Protein AF-0000000085288057 (afdb_homodimer)

Nearest PDB structures (foldseek):
  3na7-assembly1_A  TM=3.204E-01  e=5.380E+00  Helicobacter pylori NCTC 11638
  3na7-assembly1_A  TM=2.565E-01  e=5.721E+00  Helicobacter pylori NCTC 11638

Sequence (350 aa):
MPCVMCRELHGIETCVTGCYYAALVAQGVVNPLQLAQLCSMYIPSAIHRRMTDAPPEERVGVIESFLYHYWARSKDMLRGSMGILEDLSAELAEKNAEVQKLEAELADLKWEHKEKFAAEMVSDDDERLKLELEAELAELQLALKINEKKAEVLKVEDEIDEHKLRCSGRRYQQRMPCVMCRELHGIETCVTGCYYAALVAQGVVNPLQLAQLCSMYIPSAIHRRMTDAPPEERVGVIESFLYHYWARSKDMLRGSMGILEDLSAELAEKNAEVQKLEAELADLKWEHKEKFAAEMVSDDDERLKLELEAELAELQLALKINEKKAEVLKVEDEIDEHKLRCSGRRYQQR

pLDDT: mean 75.43, std 24.42, range [23.48, 97.75]

Organism: NCBI:txid3103831

Structure (mmCIF, N/CA/C/O backbone):
data_AF-0000000085288057-model_v1
#
loop_
_entity.id
_entity.type
_entity.pdbx_description
1 polymer 'LOB domain-containing protein'
#
loop_
_atom_site.group_PDB
_atom_site.id
_atom_site.type_symbol
_atom_site.label_atom_id
_atom_site.label_alt_id
_atom_site.label_comp_id
_atom_site.label_asym_id
_atom_site.label_entity_id
_atom_site.label_seq_id
_atom_site.pdbx_PDB_ins_code
_atom_site.Cartn_x
_atom_site.Cartn_y
_atom_site.Cartn_z
_atom_site.occupancy
_atom_site.B_iso_or_equiv
_atom_site.auth_seq_id
_atom_site.auth_comp_id
_atom_site.auth_asym_id
_atom_site.auth_atom_id
_atom_site.pdbx_PDB_model_num
ATOM 1 N N . MET A 1 1 ? -18.906 -20.812 -20.516 1 77.38 1 MET A N 1
ATOM 2 C CA . MET A 1 1 ? -17.5 -20.906 -20.141 1 77.38 1 MET A CA 1
ATOM 3 C C . MET A 1 1 ? -17.312 -20.688 -18.641 1 77.38 1 MET A C 1
ATOM 5 O O . MET A 1 1 ? -18 -19.844 -18.047 1 77.38 1 MET A O 1
ATOM 9 N N . PRO A 1 2 ? -16.672 -21.625 -18.016 1 90.12 2 PRO A N 1
ATOM 10 C CA . PRO A 1 2 ? -16.453 -21.453 -16.578 1 90.12 2 PRO A CA 1
ATOM 11 C C . PRO A 1 2 ? -15.711 -20.156 -16.25 1 90.12 2 PRO A C 1
ATOM 13 O O . PRO A 1 2 ? -15.109 -19.531 -17.141 1 90.12 2 PRO A O 1
ATOM 16 N N . CYS A 1 3 ? -15.922 -19.703 -15.102 1 94.25 3 CYS A N 1
ATOM 17 C CA . CYS A 1 3 ? -15.094 -18.562 -14.703 1 94.25 3 CYS A CA 1
ATOM 18 C C . CYS A 1 3 ? -13.617 -18.938 -14.68 1 94.25 3 CYS A C 1
ATOM 20 O O . CYS A 1 3 ? -13.281 -20.125 -14.664 1 94.25 3 CYS A O 1
ATOM 22 N N . VAL A 1 4 ? -12.781 -18.047 -14.742 1 95.5 4 VAL A N 1
ATOM 23 C CA . VAL A 1 4 ? -11.344 -18.266 -14.852 1 95.5 4 VAL A CA 1
ATOM 24 C C . VAL A 1 4 ? -10.844 -19.016 -13.625 1 95.5 4 VAL A C 1
ATOM 26 O O . VAL A 1 4 ? -9.977 -19.891 -13.734 1 95.5 4 VAL A O 1
ATOM 29 N N . MET A 1 5 ? -11.406 -18.797 -12.445 1 96.38 5 MET A N 1
ATOM 30 C CA . MET A 1 5 ? -10.953 -19.453 -11.219 1 96.38 5 MET A CA 1
ATOM 31 C C . MET A 1 5 ? -11.266 -20.938 -11.242 1 96.38 5 MET A C 1
ATOM 33 O O . MET A 1 5 ? -10.43 -21.766 -10.891 1 96.38 5 MET A O 1
ATOM 37 N N . CYS A 1 6 ? -12.461 -21.281 -11.648 1 96.62 6 CYS A N 1
ATOM 38 C CA . CYS A 1 6 ? -12.82 -22.688 -11.742 1 96.62 6 CYS A CA 1
ATOM 39 C C . CYS A 1 6 ? -11.953 -23.406 -12.773 1 96.62 6 CYS A C 1
ATOM 41 O O . CYS A 1 6 ? -11.578 -24.562 -12.578 1 96.62 6 CYS A O 1
ATOM 43 N N . ARG A 1 7 ? -11.695 -22.734 -13.898 1 95.56 7 ARG A N 1
ATOM 44 C CA . ARG A 1 7 ? -10.82 -23.312 -14.914 1 95.56 7 ARG A CA 1
ATOM 45 C C . ARG A 1 7 ? -9.43 -23.578 -14.352 1 95.56 7 ARG A C 1
ATOM 47 O O . ARG A 1 7 ? -8.883 -24.672 -14.516 1 95.56 7 ARG A O 1
ATOM 54 N N . GLU A 1 8 ? -8.875 -22.578 -13.617 1 94.75 8 GLU A N 1
ATOM 55 C CA . GLU A 1 8 ? -7.508 -22.656 -13.117 1 94.75 8 GLU A CA 1
ATOM 56 C C . GLU A 1 8 ? -7.402 -23.594 -11.922 1 94.75 8 GLU A C 1
ATOM 58 O O . GLU A 1 8 ? -6.398 -24.297 -11.758 1 94.75 8 GLU A O 1
ATOM 63 N N . LEU A 1 9 ? -8.43 -23.656 -11.102 1 94.31 9 LEU A N 1
ATOM 64 C CA . LEU A 1 9 ? -8.375 -24.422 -9.859 1 94.31 9 LEU A CA 1
ATOM 65 C C . LEU A 1 9 ? -8.719 -25.891 -10.117 1 94.31 9 LEU A C 1
ATOM 67 O O . LEU A 1 9 ? -8.125 -26.781 -9.523 1 94.31 9 LEU A O 1
ATOM 71 N N . HIS A 1 10 ? -9.648 -26.109 -11.047 1 91.5 10 HIS A N 1
ATOM 72 C CA . HIS A 1 10 ? -10.227 -27.438 -11.141 1 91.5 10 HIS A CA 1
ATOM 73 C C . HIS A 1 10 ? -10.055 -28.016 -12.547 1 91.5 10 HIS A C 1
ATOM 75 O O . HIS A 1 10 ? -10.211 -29.219 -12.75 1 91.5 10 HIS A O 1
ATOM 81 N N . GLY A 1 11 ? -9.734 -27.266 -13.508 1 92 11 GLY A N 1
ATOM 82 C CA . GLY A 1 11 ? -9.602 -27.75 -14.875 1 92 11 GLY A CA 1
ATOM 83 C C . GLY A 1 11 ? -10.914 -28.203 -15.469 1 92 11 GLY A C 1
ATOM 84 O O . GLY A 1 11 ? -10.961 -29.219 -16.172 1 92 11 GLY A O 1
ATOM 85 N N . ILE A 1 12 ? -11.953 -27.531 -15.039 1 89.5 12 ILE A N 1
ATOM 86 C CA . ILE A 1 12 ? -13.289 -27.938 -15.461 1 89.5 12 ILE A CA 1
ATOM 87 C C . ILE A 1 12 ? -13.812 -26.969 -16.531 1 89.5 12 ILE A C 1
ATOM 89 O O . ILE A 1 12 ? -13.273 -25.875 -16.703 1 89.5 12 ILE A O 1
ATOM 93 N N . GLU A 1 13 ? -14.883 -27.391 -17.188 1 91.31 13 GLU A N 1
ATOM 94 C CA . GLU A 1 13 ? -15.43 -26.625 -18.297 1 91.31 13 GLU A CA 1
ATOM 95 C C . GLU A 1 13 ? -16.719 -25.906 -17.891 1 91.31 13 GLU A C 1
ATOM 97 O O . GLU A 1 13 ? -17.297 -25.172 -18.688 1 91.31 13 GLU A O 1
ATOM 102 N N . THR A 1 14 ? -17.172 -26.156 -16.719 1 92.94 14 THR A N 1
ATOM 103 C CA . THR A 1 14 ? -18.312 -25.469 -16.125 1 92.94 14 THR A CA 1
ATOM 104 C C . THR A 1 14 ? -18.047 -25.141 -14.664 1 92.94 14 THR A C 1
ATOM 106 O O . THR A 1 14 ? -17.375 -25.891 -13.961 1 92.94 14 THR A O 1
ATOM 109 N N . CYS A 1 15 ? -18.531 -24 -14.227 1 95.19 15 CYS A N 1
ATOM 110 C CA . CYS A 1 15 ? -18.328 -23.578 -12.844 1 95.19 15 CYS A CA 1
ATOM 111 C C . CYS A 1 15 ? -18.906 -24.609 -11.875 1 95.19 15 CYS A C 1
ATOM 113 O O . CYS A 1 15 ? -19.938 -25.219 -12.156 1 95.19 15 CYS A O 1
ATOM 115 N N . VAL A 1 16 ? -18.25 -24.766 -10.758 1 93.5 16 VAL A N 1
ATOM 116 C CA . VAL A 1 16 ? -18.797 -25.594 -9.688 1 93.5 16 VAL A CA 1
ATOM 117 C C . VAL A 1 16 ? -20.109 -24.984 -9.188 1 93.5 16 VAL A C 1
ATOM 119 O O . VAL A 1 16 ? -20.344 -23.781 -9.328 1 93.5 16 VAL A O 1
ATOM 122 N N . THR A 1 17 ? -20.984 -25.859 -8.625 1 92.25 17 THR A N 1
ATOM 123 C CA . THR A 1 17 ? -22.234 -25.375 -8.07 1 92.25 17 THR A CA 1
ATOM 124 C C . THR A 1 17 ? -21.984 -24.359 -6.961 1 92.25 17 THR A C 1
ATOM 126 O O . THR A 1 17 ? -21.234 -24.625 -6.027 1 92.25 17 THR A O 1
ATOM 129 N N . GLY A 1 18 ? -22.594 -23.109 -7.086 1 91.5 18 GLY A N 1
ATOM 130 C CA . GLY A 1 18 ? -22.438 -22.094 -6.062 1 91.5 18 GLY A CA 1
ATOM 131 C C . GLY A 1 18 ? -21.109 -21.375 -6.129 1 91.5 18 GLY A C 1
ATOM 132 O O . GLY A 1 18 ? -20.609 -20.875 -5.117 1 91.5 18 GLY A O 1
ATOM 133 N N . CYS A 1 19 ? -20.531 -21.359 -7.312 1 94.62 19 CYS A N 1
ATOM 134 C CA . CYS A 1 19 ? -19.234 -20.734 -7.488 1 94.62 19 CYS A CA 1
ATOM 135 C C . CYS A 1 19 ? -19.25 -19.281 -7.047 1 94.62 19 CYS A C 1
ATOM 137 O O . CYS A 1 19 ? -19.938 -18.453 -7.656 1 94.62 19 CYS A O 1
ATOM 139 N N . TYR A 1 20 ? -18.469 -19.047 -6.098 1 92.75 20 TYR A N 1
ATOM 140 C CA . TYR A 1 20 ? -18.375 -17.703 -5.52 1 92.75 20 TYR A CA 1
ATOM 141 C C . TYR A 1 20 ? -17.828 -16.703 -6.531 1 92.75 20 TYR A C 1
ATOM 143 O O . TYR A 1 20 ? -18.281 -15.562 -6.586 1 92.75 20 TYR A O 1
ATOM 151 N N . TYR A 1 21 ? -16.969 -17.047 -7.34 1 96 21 TYR A N 1
ATOM 152 C CA . TYR A 1 21 ? -16.328 -16.156 -8.305 1 96 21 TYR A CA 1
ATOM 153 C C . TYR A 1 21 ? -17.281 -15.805 -9.438 1 96 21 TYR A C 1
ATOM 155 O O . TYR A 1 21 ? -17.312 -14.656 -9.891 1 96 21 TYR A O 1
ATOM 163 N N . ALA A 1 22 ? -18.016 -16.875 -9.867 1 95.56 22 ALA A N 1
ATOM 164 C CA . ALA A 1 22 ? -19.031 -16.594 -10.867 1 95.56 22 ALA A CA 1
ATOM 165 C C . ALA A 1 22 ? -20.062 -15.594 -10.336 1 95.56 22 ALA A C 1
ATOM 167 O O . ALA A 1 22 ? -20.516 -14.711 -11.07 1 95.56 22 ALA A O 1
ATOM 168 N N . ALA A 1 23 ? -20.453 -15.703 -9.062 1 94.38 23 ALA A N 1
ATOM 169 C CA . ALA A 1 23 ? -21.391 -14.773 -8.43 1 94.38 23 ALA A CA 1
ATOM 170 C C . ALA A 1 23 ? -20.812 -13.367 -8.367 1 94.38 23 ALA A C 1
ATOM 172 O O . ALA A 1 23 ? -21.516 -12.383 -8.617 1 94.38 23 ALA A O 1
ATOM 173 N N . LEU A 1 24 ? -19.562 -13.234 -8.062 1 94.44 24 LEU A N 1
ATOM 174 C CA . LEU A 1 24 ? -18.891 -11.93 -7.984 1 94.44 24 LEU A CA 1
ATOM 175 C C . LEU A 1 24 ? -18.906 -11.242 -9.344 1 94.44 24 LEU A C 1
ATOM 177 O O . LEU A 1 24 ? -19.094 -10.023 -9.43 1 94.44 24 LEU A O 1
ATOM 181 N N . VAL A 1 25 ? -18.688 -12.023 -10.391 1 95.81 25 VAL A N 1
ATOM 182 C CA . VAL A 1 25 ? -18.688 -11.492 -11.75 1 95.81 25 VAL A CA 1
ATOM 183 C C . VAL A 1 25 ? -20.094 -11.039 -12.125 1 95.81 25 VAL A C 1
ATOM 185 O O . VAL A 1 25 ? -20.281 -9.945 -12.664 1 95.81 25 VAL A O 1
ATOM 188 N N . ALA A 1 26 ? -21.047 -11.914 -11.797 1 94.75 26 ALA A N 1
ATOM 189 C CA . ALA A 1 26 ? -22.438 -11.594 -12.102 1 94.75 26 ALA A CA 1
ATOM 190 C C . ALA A 1 26 ? -22.875 -10.328 -11.375 1 94.75 26 ALA A C 1
ATOM 192 O O . ALA A 1 26 ? -23.672 -9.547 -11.906 1 94.75 26 ALA A O 1
ATOM 193 N N . GLN A 1 27 ? -22.344 -10 -10.18 1 94.25 27 GLN A N 1
ATOM 194 C CA . GLN A 1 27 ? -22.703 -8.852 -9.359 1 94.25 27 GLN A CA 1
ATOM 195 C C . GLN A 1 27 ? -21.938 -7.602 -9.789 1 94.25 27 GLN A C 1
ATOM 197 O O . GLN A 1 27 ? -22.219 -6.5 -9.312 1 94.25 27 GLN A O 1
ATOM 202 N N . GLY A 1 28 ? -20.906 -7.82 -10.602 1 93.44 28 GLY A N 1
ATOM 203 C CA . GLY A 1 28 ? -20.141 -6.688 -11.109 1 93.44 28 GLY A CA 1
ATOM 204 C C . GLY A 1 28 ? -19.016 -6.262 -10.18 1 93.44 28 GLY A C 1
ATOM 205 O O . GLY A 1 28 ? -18.422 -5.195 -10.359 1 93.44 28 GLY A O 1
ATOM 206 N N . VAL A 1 29 ? -18.734 -7.043 -9.141 1 92.25 29 VAL A N 1
ATOM 207 C CA . VAL A 1 29 ? -17.656 -6.738 -8.203 1 92.25 29 VAL A CA 1
ATOM 208 C C . VAL A 1 29 ? -16.312 -6.852 -8.906 1 92.25 29 VAL A C 1
ATOM 210 O O . VAL A 1 29 ? -15.406 -6.039 -8.672 1 92.25 29 VAL A O 1
ATOM 213 N N . VAL A 1 30 ? -16.219 -7.918 -9.719 1 94.69 30 VAL A N 1
ATOM 214 C CA . VAL A 1 30 ? -15.039 -8.156 -10.539 1 94.69 30 VAL A CA 1
ATOM 215 C C . VAL A 1 30 ? -15.469 -8.586 -11.945 1 94.69 30 VAL A C 1
ATOM 217 O O . VAL A 1 30 ? -16.531 -9.188 -12.117 1 94.69 30 VAL A O 1
ATOM 220 N N . ASN A 1 31 ? -14.75 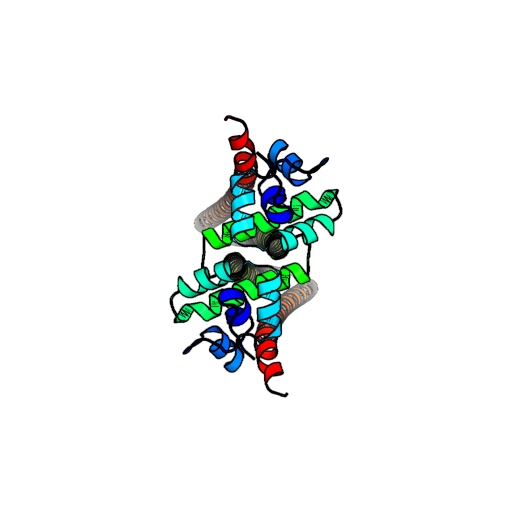-8.242 -12.914 1 94.94 31 ASN A N 1
ATOM 221 C CA . ASN A 1 31 ? -15.055 -8.742 -14.25 1 94.94 31 ASN A CA 1
ATOM 222 C C . ASN A 1 31 ? -14.102 -9.867 -14.656 1 94.94 31 ASN A C 1
ATOM 224 O O . ASN A 1 31 ? -13.086 -10.102 -13.992 1 94.94 31 ASN A O 1
ATOM 228 N N . PRO A 1 32 ? -14.453 -10.648 -15.672 1 95.56 32 PRO A N 1
ATOM 229 C CA . PRO A 1 32 ? -13.656 -11.812 -16.062 1 95.56 32 PRO A CA 1
ATOM 230 C C . PRO A 1 32 ? -12.211 -11.461 -16.391 1 95.56 32 PRO A C 1
ATOM 232 O O . PRO A 1 32 ? -11.297 -12.219 -16.062 1 95.56 32 PRO A O 1
ATOM 235 N N . LEU A 1 33 ? -11.984 -10.336 -17 1 96.5 33 LEU A N 1
ATOM 236 C CA . LEU A 1 33 ? -10.625 -9.914 -17.344 1 96.5 33 LEU A CA 1
ATOM 237 C C . LEU A 1 33 ? -9.812 -9.648 -16.078 1 96.5 33 LEU A C 1
ATOM 239 O O . LEU A 1 33 ? -8.633 -10.016 -16 1 96.5 33 LEU A O 1
ATOM 243 N N . GLN A 1 34 ? -10.438 -9.023 -15.133 1 96.38 34 GLN A N 1
ATOM 244 C CA . GLN A 1 34 ? -9.766 -8.742 -13.867 1 96.38 34 GLN A CA 1
ATOM 245 C C . GLN A 1 34 ? -9.383 -10.031 -13.148 1 96.38 34 GLN A C 1
ATOM 247 O O . GLN A 1 34 ? -8.281 -10.133 -12.602 1 96.38 34 GLN A O 1
ATOM 252 N N . LEU A 1 35 ? -10.312 -10.953 -13.125 1 96.56 35 LEU A N 1
ATOM 253 C CA . LEU A 1 35 ? -10.016 -12.234 -12.508 1 96.56 35 LEU A CA 1
ATOM 254 C C . LEU A 1 35 ? -8.859 -12.93 -13.219 1 96.56 35 LEU A C 1
ATOM 256 O O . LEU A 1 35 ? -8 -13.531 -12.57 1 96.56 35 LEU A O 1
ATOM 260 N N . ALA A 1 36 ? -8.898 -12.852 -14.539 1 96.69 36 ALA A N 1
ATOM 261 C CA . ALA A 1 36 ? -7.809 -13.438 -15.32 1 96.69 36 ALA A CA 1
ATOM 262 C C . ALA A 1 36 ? -6.477 -12.766 -15.008 1 96.69 36 ALA A C 1
ATOM 264 O O . ALA A 1 36 ? -5.438 -13.43 -14.945 1 96.69 36 ALA A O 1
ATOM 265 N N . GLN A 1 37 ? -6.504 -11.461 -14.859 1 96.56 37 GLN A N 1
ATOM 266 C CA . GLN A 1 37 ? -5.305 -10.703 -14.516 1 96.56 37 GLN A CA 1
ATOM 267 C C . GLN A 1 37 ? -4.742 -11.141 -13.172 1 96.56 37 GLN A C 1
ATOM 269 O O . GLN A 1 37 ? -3.529 -11.297 -13.016 1 96.56 37 GLN A O 1
ATOM 274 N N . LEU A 1 38 ? -5.617 -11.359 -12.258 1 97.31 38 LEU A N 1
ATOM 275 C CA . LEU A 1 38 ? -5.168 -11.844 -10.953 1 97.31 38 LEU A CA 1
ATOM 276 C C . LEU A 1 38 ? -4.488 -13.203 -11.094 1 97.31 38 LEU A C 1
ATOM 278 O O . LEU A 1 38 ? -3.426 -13.43 -10.508 1 97.31 38 LEU A O 1
ATOM 282 N N . CYS A 1 39 ? -5.066 -14.031 -11.906 1 97.19 39 CYS A N 1
ATOM 283 C CA . CYS A 1 39 ? -4.555 -15.391 -12.078 1 97.19 39 CYS A CA 1
ATOM 284 C C . CYS A 1 39 ? -3.264 -15.391 -12.891 1 97.19 39 CYS A C 1
ATOM 286 O O . CYS A 1 39 ? -2.57 -16.406 -12.961 1 97.19 39 CYS A O 1
ATOM 288 N N . SER A 1 40 ? -2.955 -14.258 -13.484 1 96.62 40 SER A N 1
ATOM 289 C CA . SER A 1 40 ? -1.686 -14.148 -14.195 1 96.62 40 SER A CA 1
ATOM 290 C C . SER A 1 40 ? -0.554 -13.766 -13.25 1 96.62 40 SER A C 1
ATOM 292 O O . SER A 1 40 ? 0.623 -13.898 -13.594 1 96.62 40 SER A O 1
ATOM 294 N N . MET A 1 41 ? -0.907 -13.328 -12.102 1 96.75 41 MET A N 1
ATOM 295 C CA . MET A 1 41 ? 0.104 -12.844 -11.164 1 96.75 41 MET A CA 1
ATOM 296 C C . MET A 1 41 ? 0.158 -13.719 -9.922 1 96.75 41 MET A C 1
ATOM 298 O O . MET A 1 41 ? 1.241 -14.031 -9.422 1 96.75 41 MET A O 1
ATOM 302 N N . TYR A 1 42 ? -0.979 -14.102 -9.484 1 97.69 42 TYR A N 1
ATOM 303 C CA . TYR A 1 42 ? -1.075 -14.875 -8.25 1 97.69 42 TYR A CA 1
ATOM 304 C C . TYR A 1 42 ? -1.394 -16.328 -8.539 1 97.69 42 TYR A C 1
ATOM 306 O O . TYR A 1 42 ? -2.074 -16.641 -9.523 1 97.69 42 TYR A O 1
ATOM 314 N N . ILE A 1 43 ? -0.894 -17.172 -7.652 1 97.69 43 ILE A N 1
ATOM 315 C CA . ILE A 1 43 ? -1.336 -18.562 -7.672 1 97.69 43 ILE A CA 1
ATOM 316 C C . ILE A 1 43 ? -2.826 -18.625 -7.352 1 97.69 43 ILE A C 1
ATOM 318 O O . ILE A 1 43 ? -3.264 -18.156 -6.297 1 97.69 43 ILE A O 1
ATOM 322 N N . PRO A 1 44 ? -3.65 -19.203 -8.273 1 97.31 44 PRO A N 1
ATOM 323 C CA . PRO A 1 44 ? -5.102 -19.219 -8.062 1 97.31 44 PRO A CA 1
ATOM 324 C C . PRO A 1 44 ? -5.492 -19.828 -6.723 1 97.31 44 PRO A C 1
ATOM 326 O O . PRO A 1 44 ? -6.375 -19.312 -6.031 1 97.31 44 PRO A O 1
ATOM 329 N N . SER A 1 45 ? -4.809 -20.906 -6.297 1 96.75 45 SER A N 1
ATOM 330 C CA . SER A 1 45 ? -5.141 -21.547 -5.023 1 96.75 45 SER A CA 1
ATOM 331 C C . SER A 1 45 ? -4.832 -20.625 -3.85 1 96.75 45 SER A C 1
ATOM 333 O O . SER A 1 45 ? -5.48 -20.703 -2.805 1 96.75 45 SER A O 1
ATOM 335 N N . ALA A 1 46 ? -3.814 -19.797 -4.016 1 95.81 46 ALA A N 1
ATOM 336 C CA . ALA A 1 46 ? -3.488 -18.844 -2.961 1 95.81 46 ALA A CA 1
ATOM 337 C C . ALA A 1 46 ? -4.598 -17.812 -2.799 1 95.81 46 ALA A C 1
ATOM 339 O O . ALA A 1 46 ? -4.977 -17.469 -1.675 1 95.81 46 ALA A O 1
ATOM 340 N N . ILE A 1 47 ? -5.133 -17.281 -3.914 1 96.19 47 ILE A N 1
ATOM 341 C CA . ILE A 1 47 ? -6.262 -16.359 -3.877 1 96.19 47 ILE A CA 1
ATOM 342 C C . ILE A 1 47 ? -7.457 -17.031 -3.209 1 96.19 47 ILE A C 1
ATOM 344 O O . ILE A 1 47 ? -8.07 -16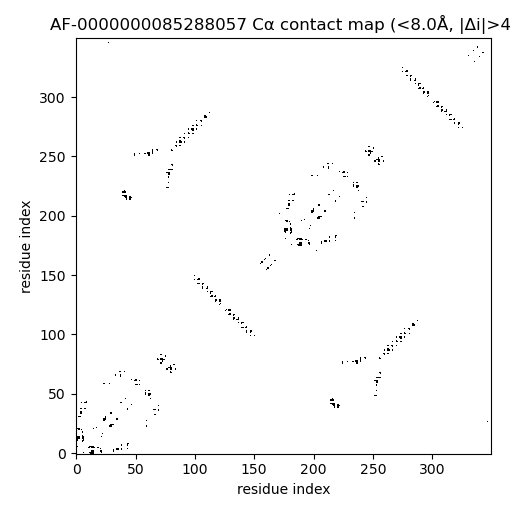.469 -2.303 1 96.19 47 ILE A O 1
ATOM 348 N N . HIS A 1 48 ? -7.703 -18.25 -3.67 1 96.06 48 HIS A N 1
ATOM 349 C CA . HIS A 1 48 ? -8.867 -18.984 -3.186 1 96.06 48 HIS A CA 1
ATOM 350 C C . HIS A 1 48 ? -8.781 -19.234 -1.682 1 96.06 48 HIS A C 1
ATOM 352 O O . HIS A 1 48 ? -9.781 -19.125 -0.974 1 96.06 48 HIS A O 1
ATOM 358 N N . ARG A 1 49 ? -7.637 -19.609 -1.247 1 95.19 49 ARG A N 1
ATOM 359 C CA . ARG A 1 49 ? -7.441 -19.844 0.18 1 95.19 49 ARG A CA 1
ATOM 360 C C . ARG A 1 49 ? -7.766 -18.594 0.992 1 95.19 49 ARG A C 1
ATOM 362 O O . ARG A 1 49 ? -8.438 -18.672 2.023 1 95.19 49 ARG A O 1
ATOM 369 N N . ARG A 1 50 ? -7.348 -17.391 0.555 1 94.19 50 ARG A N 1
ATOM 370 C CA . ARG A 1 50 ? -7.613 -16.141 1.265 1 94.19 50 ARG A CA 1
ATOM 371 C C . ARG A 1 50 ? -9.102 -15.812 1.239 1 94.19 50 ARG A C 1
ATOM 373 O O . ARG A 1 50 ? -9.648 -15.305 2.225 1 94.19 50 ARG A O 1
ATOM 380 N N . MET A 1 51 ? -9.672 -16.109 0.137 1 93.44 51 MET A N 1
ATOM 381 C CA . MET A 1 51 ? -11.109 -15.867 -0.012 1 93.44 51 MET A CA 1
ATOM 382 C C . MET A 1 51 ? -11.906 -16.766 0.921 1 93.44 51 MET A C 1
ATOM 384 O O . MET A 1 51 ? -12.852 -16.312 1.567 1 93.44 51 MET A O 1
ATOM 388 N N . THR A 1 52 ? -11.477 -17.984 1.019 1 92.69 52 THR A N 1
ATOM 389 C CA . THR A 1 52 ? -12.234 -18.953 1.805 1 92.69 52 THR A CA 1
ATOM 390 C C . THR A 1 52 ? -11.969 -18.766 3.295 1 92.69 52 THR A C 1
ATOM 392 O O . THR A 1 52 ? -12.812 -19.109 4.129 1 92.69 52 THR A O 1
ATOM 395 N N . ASP A 1 53 ? -10.781 -18.281 3.633 1 92.69 53 ASP A N 1
ATOM 396 C CA . ASP A 1 53 ? -10.43 -18.016 5.027 1 92.69 53 ASP A CA 1
ATOM 397 C C . ASP A 1 53 ? -11.172 -16.797 5.57 1 92.69 53 ASP A C 1
ATOM 399 O O . ASP A 1 53 ? -11.312 -16.641 6.785 1 92.69 53 ASP A O 1
ATOM 403 N N . ALA A 1 54 ? -11.633 -15.938 4.73 1 93.12 54 ALA A N 1
ATOM 404 C CA . ALA A 1 54 ? -12.312 -14.711 5.137 1 93.12 54 ALA A CA 1
ATOM 405 C C . ALA A 1 54 ? -13.797 -14.969 5.379 1 93.12 54 ALA A C 1
ATOM 407 O O . ALA A 1 54 ? -14.414 -15.773 4.684 1 93.12 54 ALA A O 1
ATOM 408 N N . PRO A 1 55 ? -14.32 -14.312 6.391 1 92.44 55 PRO A N 1
ATOM 409 C CA . PRO A 1 55 ? -15.781 -14.352 6.516 1 92.44 55 PRO A CA 1
ATOM 410 C C . PRO A 1 55 ? -16.5 -13.891 5.246 1 92.44 55 PRO A C 1
ATOM 412 O O . PRO A 1 55 ? -15.992 -13.016 4.535 1 92.44 55 PRO A O 1
ATOM 415 N N . PRO A 1 56 ? -17.641 -14.508 4.941 1 90.06 56 PRO A N 1
ATOM 416 C CA . PRO A 1 56 ? -18.344 -14.219 3.695 1 90.06 56 PRO A CA 1
ATOM 417 C C . PRO A 1 56 ? -18.547 -12.727 3.461 1 90.06 56 PRO A C 1
ATOM 419 O O . PRO A 1 56 ? -18.422 -12.25 2.33 1 90.06 56 PRO A O 1
ATOM 422 N N . GLU A 1 57 ? -18.797 -11.969 4.508 1 91.62 57 GLU A N 1
ATOM 423 C CA . GLU A 1 57 ? -19.109 -10.547 4.375 1 91.62 57 GLU A CA 1
ATOM 424 C C . GLU A 1 57 ? -17.859 -9.742 4.027 1 91.62 57 GLU A C 1
ATOM 426 O O . GLU A 1 57 ? -17.953 -8.602 3.578 1 91.62 57 GLU A O 1
ATOM 431 N N . GLU A 1 58 ? -16.703 -10.391 4.148 1 93.75 58 GLU A N 1
ATOM 432 C CA . GLU A 1 58 ? -15.453 -9.664 3.934 1 93.75 58 GLU A CA 1
ATOM 433 C C . GLU A 1 58 ? -14.773 -10.102 2.637 1 93.75 58 GLU A C 1
ATOM 435 O O . GLU A 1 58 ? -13.766 -9.531 2.23 1 93.75 58 GLU A O 1
ATOM 440 N N . ARG A 1 59 ? -15.32 -11.031 1.927 1 92.69 59 ARG A N 1
ATOM 441 C CA . ARG A 1 59 ? -14.68 -11.641 0.766 1 92.69 59 ARG A CA 1
ATOM 442 C C . ARG A 1 59 ? -14.547 -10.641 -0.376 1 92.69 59 ARG A C 1
ATOM 444 O O . ARG A 1 59 ? -13.555 -10.664 -1.114 1 92.69 59 ARG A O 1
ATOM 451 N N . VAL A 1 60 ? -15.57 -9.812 -0.465 1 92.69 60 VAL A N 1
ATOM 452 C CA . VAL A 1 60 ? -15.492 -8.797 -1.503 1 92.69 60 VAL A CA 1
ATOM 453 C C . VAL A 1 60 ? -14.273 -7.91 -1.269 1 92.69 60 VAL A C 1
ATOM 455 O O . VAL A 1 60 ? -13.547 -7.574 -2.209 1 92.69 60 VAL A O 1
ATOM 458 N N . GLY A 1 61 ? -13.945 -7.602 -0.043 1 93.25 61 GLY A N 1
ATOM 459 C CA . GLY A 1 61 ? -12.781 -6.805 0.302 1 93.25 61 GLY A CA 1
ATOM 460 C C . GLY A 1 61 ? -11.469 -7.492 -0.023 1 93.25 61 GLY A C 1
ATOM 461 O O . GLY A 1 61 ? -10.508 -6.848 -0.447 1 93.25 61 GLY A O 1
ATOM 462 N N . VAL A 1 62 ? -11.492 -8.781 0.11 1 95.75 62 VAL A N 1
ATOM 463 C CA . VAL A 1 62 ? -10.289 -9.555 -0.165 1 95.75 62 VAL A CA 1
ATOM 464 C C . VAL A 1 62 ? -9.945 -9.469 -1.649 1 95.75 62 VAL A C 1
ATOM 466 O O . VAL A 1 62 ? -8.805 -9.164 -2.012 1 95.75 62 VAL A O 1
ATOM 469 N N . ILE A 1 63 ? -10.938 -9.727 -2.51 1 95.5 63 ILE A N 1
ATOM 470 C CA . ILE A 1 63 ? -10.664 -9.719 -3.943 1 95.5 63 ILE A CA 1
ATOM 471 C C . ILE A 1 63 ? -10.312 -8.305 -4.391 1 95.5 63 ILE A C 1
ATOM 473 O O . ILE A 1 63 ? -9.461 -8.117 -5.262 1 95.5 63 ILE A O 1
ATOM 477 N N . GLU A 1 64 ? -10.953 -7.301 -3.793 1 94.19 64 GLU A N 1
ATOM 478 C CA . GLU A 1 64 ? -10.648 -5.914 -4.117 1 94.19 64 GLU A CA 1
ATOM 479 C C . GLU A 1 64 ? -9.211 -5.566 -3.74 1 94.19 64 GLU A C 1
ATOM 481 O O . GLU A 1 64 ? -8.547 -4.801 -4.445 1 94.19 64 GLU A O 1
ATOM 486 N N . SER A 1 65 ? -8.75 -6.086 -2.676 1 96 65 SER A N 1
ATOM 487 C CA . SER A 1 65 ? -7.383 -5.816 -2.244 1 96 65 SER A CA 1
ATOM 488 C C . SER A 1 65 ? -6.371 -6.418 -3.211 1 96 65 SER A C 1
ATOM 490 O O . SER A 1 65 ? -5.336 -5.812 -3.49 1 96 65 SER A O 1
ATOM 492 N N . PHE A 1 66 ? -6.668 -7.598 -3.756 1 96.62 66 PHE A N 1
ATOM 493 C CA . PHE A 1 66 ? -5.805 -8.188 -4.773 1 96.62 66 PHE A CA 1
ATOM 494 C C . PHE A 1 66 ? -5.809 -7.344 -6.043 1 96.62 66 PHE A C 1
ATOM 496 O O . PHE A 1 66 ? -4.758 -7.113 -6.645 1 96.62 66 PHE A O 1
ATOM 503 N N . LEU A 1 67 ? -7.012 -6.941 -6.355 1 95.81 67 LEU A N 1
ATOM 504 C CA . LEU A 1 67 ? -7.148 -6.141 -7.566 1 95.81 67 LEU A CA 1
ATOM 505 C C . LEU A 1 67 ? -6.398 -4.82 -7.434 1 95.81 67 LEU A C 1
ATOM 507 O O . LEU A 1 67 ? -5.781 -4.352 -8.391 1 95.81 67 LEU A O 1
ATOM 511 N N . TYR A 1 68 ? -6.469 -4.289 -6.262 1 94.88 68 TYR A N 1
ATOM 512 C CA . TYR A 1 68 ? -5.766 -3.033 -6.027 1 94.88 68 TYR A CA 1
ATOM 513 C C . TYR A 1 68 ? -4.262 -3.209 -6.199 1 94.88 68 TYR A C 1
ATOM 515 O O . TYR A 1 68 ? -3.602 -2.377 -6.824 1 94.88 68 TYR A O 1
ATOM 523 N N . HIS A 1 69 ? -3.736 -4.211 -5.598 1 95.31 69 HIS A N 1
ATOM 524 C CA . HIS A 1 69 ? -2.305 -4.469 -5.723 1 95.31 69 HIS A CA 1
ATOM 525 C C . HIS A 1 69 ? -1.911 -4.707 -7.176 1 95.31 69 HIS A C 1
ATOM 527 O O . HIS A 1 69 ? -0.883 -4.203 -7.633 1 95.31 69 HIS A O 1
ATOM 533 N N . TYR A 1 70 ? -2.668 -5.516 -7.914 1 95.81 70 TYR A N 1
ATOM 534 C CA . TYR A 1 70 ? -2.396 -5.727 -9.336 1 95.81 70 TYR A CA 1
ATOM 535 C C . TYR A 1 70 ? -2.361 -4.402 -10.086 1 95.81 70 TYR A C 1
ATOM 537 O O . TYR A 1 70 ? -1.447 -4.152 -10.875 1 95.81 70 TYR A O 1
ATOM 545 N N . TRP A 1 71 ? -3.396 -3.635 -9.828 1 94.56 71 TRP A N 1
ATOM 546 C CA . TRP A 1 71 ? -3.492 -2.32 -10.453 1 94.56 71 TRP A CA 1
ATOM 547 C C . TRP A 1 71 ? -2.268 -1.471 -10.133 1 94.56 71 TRP A C 1
ATOM 549 O O . TRP A 1 71 ? -1.685 -0.845 -11.016 1 94.56 71 TRP A O 1
ATOM 559 N N . ALA A 1 72 ? -1.877 -1.413 -8.859 1 95.12 72 ALA A N 1
ATOM 560 C CA . ALA A 1 72 ? -0.72 -0.627 -8.438 1 95.12 72 ALA A CA 1
ATOM 561 C C . ALA A 1 72 ? 0.534 -1.043 -9.203 1 95.12 72 ALA A C 1
ATOM 563 O O . ALA A 1 72 ? 1.331 -0.194 -9.602 1 95.12 72 ALA A O 1
ATOM 564 N N . ARG A 1 73 ? 0.668 -2.316 -9.43 1 93.38 73 ARG A N 1
ATOM 565 C CA . ARG A 1 73 ? 1.841 -2.824 -10.141 1 93.38 73 ARG A CA 1
ATOM 566 C C . ARG A 1 73 ? 1.763 -2.512 -11.625 1 93.38 73 ARG A C 1
ATOM 568 O O . ARG A 1 73 ? 2.787 -2.455 -12.312 1 93.38 73 ARG A O 1
ATOM 575 N N . SER A 1 74 ? 0.561 -2.32 -12.125 1 90.81 74 SER A N 1
ATOM 576 C CA . SER A 1 74 ? 0.413 -1.914 -13.516 1 90.81 74 SER A CA 1
ATOM 577 C C . SER A 1 74 ? 0.806 -0.454 -13.711 1 90.81 74 SER A C 1
ATOM 579 O O . SER A 1 74 ? 1.217 -0.056 -14.805 1 90.81 74 SER A O 1
ATOM 581 N N . LYS A 1 75 ? 0.671 0.34 -12.664 1 91.19 75 LYS A N 1
ATOM 582 C CA . LYS A 1 75 ? 1.038 1.752 -12.711 1 91.19 75 LYS A CA 1
ATOM 583 C C . LYS A 1 75 ? 2.527 1.943 -12.445 1 91.19 75 LYS A C 1
ATOM 585 O O . LYS A 1 75 ? 3.176 2.779 -13.078 1 91.19 75 LYS A O 1
ATOM 590 N N . ASP A 1 76 ? 3.021 1.209 -11.516 1 93.25 76 ASP A N 1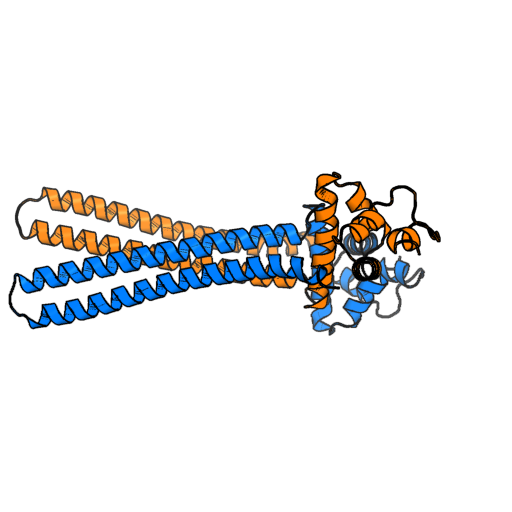
ATOM 591 C CA . ASP A 1 76 ? 4.43 1.184 -11.141 1 93.25 76 ASP A CA 1
ATOM 592 C C . ASP A 1 76 ? 4.941 -0.251 -11.016 1 93.25 76 ASP A C 1
ATOM 594 O O . ASP A 1 76 ? 4.859 -0.856 -9.945 1 93.25 76 ASP A O 1
ATOM 598 N N . MET A 1 77 ? 5.508 -0.713 -11.984 1 89.12 77 MET A N 1
ATOM 599 C CA . MET A 1 77 ? 5.902 -2.117 -12.078 1 89.12 77 MET A CA 1
ATOM 600 C C . MET A 1 77 ? 7.016 -2.436 -11.086 1 89.12 77 MET A C 1
ATOM 602 O O . MET A 1 77 ? 7.184 -3.588 -10.68 1 89.12 77 MET A O 1
ATOM 606 N N . LEU A 1 78 ? 7.711 -1.451 -10.68 1 91 78 LEU A N 1
ATOM 607 C CA . LEU A 1 78 ? 8.859 -1.651 -9.797 1 91 78 LEU A CA 1
ATOM 608 C C . LEU A 1 78 ? 8.43 -1.688 -8.336 1 91 78 LEU A C 1
ATOM 610 O O . LEU A 1 78 ? 8.789 -2.607 -7.602 1 91 78 LEU A O 1
ATOM 614 N N . ARG A 1 79 ? 7.605 -0.745 -8.016 1 92.19 79 ARG A N 1
ATOM 615 C CA . ARG A 1 79 ? 7.348 -0.576 -6.594 1 92.19 79 ARG A CA 1
ATOM 616 C C . ARG A 1 79 ? 5.934 -1.023 -6.238 1 92.19 79 ARG A C 1
ATOM 618 O O . ARG A 1 79 ? 5.648 -1.341 -5.078 1 92.19 79 ARG A O 1
ATOM 625 N N . GLY A 1 80 ? 5.008 -1.006 -7.148 1 93.25 80 GLY A N 1
ATOM 626 C CA . GLY A 1 80 ? 3.627 -1.375 -6.883 1 93.25 80 GLY A CA 1
ATOM 627 C C . GLY A 1 80 ? 2.986 -0.536 -5.793 1 93.25 80 GLY A C 1
ATOM 628 O O . GLY A 1 80 ? 3.117 0.69 -5.789 1 93.25 80 GLY A O 1
ATOM 629 N N . SER A 1 81 ? 2.285 -1.223 -4.883 1 93.62 81 SER A N 1
ATOM 630 C CA . SER A 1 81 ? 1.597 -0.525 -3.801 1 93.62 81 SER A CA 1
ATOM 631 C C . SER A 1 81 ? 2.588 0.062 -2.803 1 93.62 81 SER A C 1
ATOM 633 O O . SER A 1 81 ? 2.268 1.014 -2.088 1 93.62 81 SER A O 1
ATOM 635 N N . MET A 1 82 ? 3.76 -0.53 -2.693 1 93.81 82 MET A N 1
ATOM 636 C CA . MET A 1 82 ? 4.789 0.009 -1.811 1 93.81 82 MET A CA 1
ATOM 637 C C . MET A 1 82 ? 5.16 1.434 -2.211 1 93.81 82 MET A C 1
ATOM 639 O O . MET A 1 82 ? 5.406 2.279 -1.351 1 93.81 82 MET A O 1
ATOM 643 N N . GLY A 1 83 ? 5.195 1.643 -3.539 1 93.56 83 GLY A N 1
ATOM 644 C CA . GLY A 1 83 ? 5.465 2.992 -4.012 1 93.56 83 GLY A CA 1
ATOM 645 C C . GLY A 1 83 ? 4.41 3.994 -3.576 1 93.56 83 GLY A C 1
ATOM 646 O O . GLY A 1 83 ? 4.742 5.105 -3.156 1 93.56 83 GLY A O 1
ATOM 647 N N . ILE A 1 84 ? 3.193 3.615 -3.678 1 94.88 84 ILE A N 1
ATOM 648 C CA . ILE A 1 84 ? 2.08 4.465 -3.268 1 94.88 84 ILE A CA 1
ATOM 649 C C . ILE A 1 84 ? 2.172 4.746 -1.77 1 94.88 84 ILE A C 1
ATOM 651 O O . ILE A 1 84 ? 1.973 5.883 -1.332 1 94.88 84 ILE A O 1
ATOM 655 N N . LEU A 1 85 ? 2.475 3.73 -1.051 1 95.31 85 LEU A N 1
ATOM 656 C CA . LEU A 1 85 ? 2.617 3.855 0.396 1 95.31 85 LEU A CA 1
ATOM 657 C C . LEU A 1 85 ? 3.756 4.805 0.75 1 95.31 85 LEU A C 1
ATOM 659 O O . LEU A 1 85 ? 3.623 5.629 1.659 1 95.31 85 LEU A O 1
ATOM 663 N N . GLU A 1 86 ? 4.867 4.648 0.103 1 93.06 86 GLU A N 1
ATOM 664 C CA . GLU A 1 86 ? 6.008 5.531 0.33 1 93.06 86 GLU A CA 1
ATOM 665 C C . GLU A 1 86 ? 5.648 6.984 0.044 1 93.06 86 GLU A C 1
ATOM 667 O O . GLU A 1 86 ? 6.004 7.879 0.813 1 93.06 86 GLU A O 1
ATOM 672 N N . ASP A 1 87 ? 4.992 7.227 -1.046 1 93.19 87 ASP A N 1
ATOM 673 C CA . ASP A 1 87 ? 4.59 8.586 -1.402 1 93.19 87 ASP A CA 1
ATOM 674 C C . ASP A 1 87 ? 3.656 9.172 -0.349 1 93.19 87 ASP A C 1
ATOM 676 O O . ASP A 1 87 ? 3.812 10.328 0.05 1 93.19 87 ASP A O 1
ATOM 680 N N . LEU A 1 88 ? 2.717 8.375 0.059 1 94.69 88 LEU A N 1
ATOM 681 C CA . LEU A 1 88 ? 1.761 8.828 1.063 1 94.69 88 LEU A CA 1
ATOM 682 C C . LEU A 1 88 ? 2.459 9.117 2.389 1 94.69 88 LEU A C 1
ATOM 684 O O . LEU A 1 88 ? 2.141 10.094 3.066 1 94.69 88 LEU A O 1
ATOM 688 N N . SER A 1 89 ? 3.332 8.273 2.762 1 93.19 89 SER A N 1
ATOM 689 C CA . SER A 1 89 ? 4.09 8.453 3.996 1 93.19 89 SER A CA 1
ATOM 690 C C . SER A 1 89 ? 4.91 9.734 3.959 1 93.19 89 SER A C 1
ATOM 692 O O . SER A 1 89 ? 5.031 10.43 4.969 1 93.19 89 SER A O 1
ATOM 694 N N . ALA A 1 90 ? 5.48 10.008 2.85 1 93.81 90 ALA A N 1
ATOM 695 C CA . ALA A 1 90 ? 6.238 11.242 2.689 1 93.81 90 ALA A CA 1
ATOM 696 C C . ALA A 1 90 ? 5.328 12.461 2.836 1 93.81 90 ALA A C 1
ATOM 698 O O . ALA A 1 90 ? 5.695 13.438 3.492 1 93.81 90 ALA A O 1
ATOM 699 N N . GLU A 1 91 ? 4.227 12.383 2.229 1 95.88 91 GLU A N 1
ATOM 700 C CA . GLU A 1 91 ? 3.256 13.469 2.346 1 95.88 91 GLU A CA 1
ATOM 701 C C . GLU A 1 91 ? 2.822 13.664 3.795 1 95.88 91 GLU A C 1
ATOM 703 O O . GLU A 1 91 ? 2.689 14.797 4.258 1 95.88 91 GLU A O 1
ATOM 708 N N . LEU A 1 92 ? 2.572 12.602 4.43 1 95.62 92 LEU A N 1
ATOM 709 C CA . LEU A 1 92 ? 2.182 12.68 5.832 1 95.62 92 LEU A CA 1
ATOM 710 C C . LEU A 1 92 ? 3.27 13.344 6.664 1 95.62 92 LEU A C 1
ATOM 712 O O . LEU A 1 92 ? 2.975 14.164 7.535 1 95.62 92 LEU A O 1
ATOM 716 N N . ALA A 1 93 ? 4.461 12.969 6.422 1 94.31 93 ALA A N 1
ATOM 717 C CA . ALA A 1 93 ? 5.586 13.578 7.129 1 94.31 93 ALA A CA 1
ATOM 718 C C . ALA A 1 93 ? 5.625 15.086 6.898 1 94.31 93 ALA A C 1
ATOM 720 O O . ALA A 1 93 ? 5.875 15.852 7.828 1 94.31 93 ALA A O 1
ATOM 721 N N . GLU A 1 94 ? 5.41 15.461 5.695 1 95.19 94 GLU A N 1
ATOM 722 C CA . GLU A 1 94 ? 5.383 16.891 5.359 1 95.19 94 GLU A CA 1
ATOM 723 C C . GLU A 1 94 ? 4.273 17.609 6.113 1 95.19 94 GLU A C 1
ATOM 725 O O . GLU A 1 94 ? 4.484 18.703 6.637 1 95.19 94 GLU A O 1
ATOM 730 N N . LYS A 1 95 ? 3.143 16.938 6.137 1 96.56 95 LYS A N 1
ATOM 731 C CA . LYS A 1 95 ? 2.012 17.547 6.824 1 96.56 95 LYS A CA 1
ATOM 732 C C . LYS A 1 95 ? 2.262 17.625 8.328 1 96.56 95 LYS A C 1
ATOM 734 O O . LYS A 1 95 ? 1.871 18.594 8.977 1 96.56 95 LYS A O 1
ATOM 739 N N . ASN A 1 96 ? 2.857 16.641 8.812 1 93.31 96 ASN A N 1
ATOM 740 C CA . ASN A 1 96 ? 3.238 16.688 10.219 1 93.31 96 ASN A CA 1
ATOM 741 C C . ASN A 1 96 ? 4.172 17.859 10.516 1 93.31 96 ASN A C 1
ATOM 743 O O . ASN A 1 96 ? 4.004 18.562 11.516 1 93.31 96 ASN A O 1
ATOM 747 N N . ALA A 1 97 ? 5.098 18.109 9.719 1 94.56 97 ALA A N 1
ATOM 748 C CA . ALA A 1 97 ? 6.02 19.219 9.883 1 94.56 97 ALA A CA 1
ATOM 749 C C . ALA A 1 97 ? 5.289 20.562 9.789 1 94.56 97 ALA A C 1
ATOM 751 O O . ALA A 1 97 ? 5.582 21.484 10.555 1 94.56 97 ALA A O 1
ATOM 752 N N . GLU A 1 98 ? 4.41 20.609 8.844 1 93.88 98 GLU A N 1
ATOM 753 C CA . GLU A 1 98 ? 3.617 21.812 8.68 1 93.88 98 GLU A CA 1
ATOM 754 C C . GLU A 1 98 ? 2.787 22.109 9.93 1 93.88 98 GLU A C 1
ATOM 756 O O . GLU A 1 98 ? 2.701 23.266 10.367 1 93.88 98 GLU A O 1
ATOM 761 N N . VAL A 1 99 ? 2.184 21.109 10.461 1 95 99 VAL A N 1
ATOM 762 C CA . VAL A 1 99 ? 1.402 21.25 11.68 1 95 99 VAL A CA 1
ATOM 763 C C . VAL A 1 99 ? 2.295 21.766 12.805 1 95 99 VAL A C 1
ATOM 765 O O . VAL A 1 99 ? 1.926 22.719 13.516 1 95 99 VAL A O 1
ATOM 768 N N . GLN A 1 100 ? 3.393 21.188 12.906 1 91.56 100 GLN A N 1
ATOM 769 C CA . GLN A 1 100 ? 4.312 21.609 13.961 1 91.56 100 GLN A CA 1
ATOM 770 C C . GLN A 1 100 ? 4.719 23.062 13.781 1 91.56 100 GLN A C 1
ATOM 772 O O . GLN A 1 100 ? 4.785 23.828 14.75 1 91.56 100 GLN A O 1
ATOM 777 N N . LYS A 1 101 ? 5 23.484 12.633 1 93.5 101 LYS A N 1
ATOM 778 C CA . LYS A 1 101 ? 5.371 24.859 12.328 1 93.5 101 LYS A CA 1
ATOM 779 C C . LYS A 1 101 ? 4.238 25.828 12.68 1 93.5 101 LYS A C 1
ATOM 781 O O . LYS A 1 101 ? 4.469 26.859 13.297 1 93.5 101 LYS A O 1
ATOM 786 N N . LEU A 1 102 ? 3.07 25.453 12.273 1 93.19 102 LEU A N 1
ATOM 787 C CA . LEU A 1 102 ? 1.91 26.297 12.531 1 93.19 102 LEU A CA 1
ATOM 788 C C . LEU A 1 102 ? 1.63 26.406 14.031 1 93.19 102 LEU A C 1
ATOM 790 O O . LEU A 1 102 ? 1.291 27.469 14.531 1 93.19 102 LEU A O 1
ATOM 794 N N . GLU A 1 103 ? 1.799 25.281 14.68 1 86.62 103 GLU A N 1
ATOM 795 C CA . GLU A 1 103 ? 1.619 25.297 16.125 1 86.62 103 GLU A CA 1
ATOM 796 C C . GLU A 1 103 ? 2.633 26.203 16.812 1 86.62 103 GLU A C 1
ATOM 798 O O . GLU A 1 103 ? 2.291 26.938 17.75 1 86.62 103 GLU A O 1
ATOM 803 N N . ALA A 1 104 ? 3.787 26.156 16.359 1 87.88 104 ALA A N 1
ATOM 804 C CA . ALA A 1 104 ? 4.836 27 16.906 1 87.88 104 ALA A CA 1
ATOM 805 C C . ALA A 1 104 ? 4.543 28.484 16.641 1 87.88 104 ALA A C 1
ATOM 807 O O . ALA A 1 104 ? 4.695 29.312 17.531 1 87.88 104 ALA A O 1
ATOM 808 N N . GLU A 1 105 ? 4.176 28.797 15.484 1 82.69 105 GLU A N 1
ATOM 809 C CA . GLU A 1 105 ? 3.828 30.172 15.125 1 82.69 105 GLU A CA 1
ATOM 810 C C . GLU A 1 105 ? 2.654 30.672 15.961 1 82.69 105 GLU A C 1
ATOM 812 O O . GLU A 1 105 ? 2.664 31.812 16.422 1 82.69 105 GLU A O 1
ATOM 817 N N . LEU A 1 106 ? 1.687 29.891 16.125 1 86.5 106 LEU A N 1
ATOM 818 C CA . LEU A 1 106 ? 0.52 30.234 16.922 1 86.5 106 LEU A CA 1
ATOM 819 C C . LEU A 1 106 ? 0.913 30.5 18.375 1 86.5 106 LEU A C 1
ATOM 821 O O . LEU A 1 106 ? 0.436 31.453 18.984 1 86.5 106 LEU A O 1
ATOM 825 N N . ALA A 1 107 ? 1.692 29.625 18.828 1 82.38 107 ALA A N 1
ATOM 826 C CA . ALA A 1 107 ? 2.17 29.797 20.203 1 82.38 107 ALA A CA 1
ATOM 827 C C . ALA A 1 107 ? 2.936 31.109 20.359 1 82.38 107 ALA A C 1
ATOM 829 O O . ALA A 1 107 ? 2.764 31.812 21.359 1 82.38 107 ALA A O 1
ATOM 830 N N . ASP A 1 108 ? 3.76 31.406 19.438 1 82.25 108 ASP A N 1
ATOM 831 C CA . ASP A 1 108 ? 4.531 32.656 19.453 1 82.25 108 ASP A CA 1
ATOM 832 C C . ASP A 1 108 ? 3.615 33.875 19.422 1 82.25 108 ASP A C 1
ATOM 834 O O . ASP A 1 108 ? 3.82 34.812 20.188 1 82.25 108 ASP A O 1
ATOM 838 N N . LEU A 1 109 ? 2.609 33.875 18.641 1 83.12 109 LEU A N 1
ATOM 839 C CA . LEU A 1 109 ? 1.684 35 18.516 1 83.12 109 LEU A CA 1
ATOM 840 C C . LEU A 1 109 ? 0.856 35.156 19.781 1 83.12 109 LEU A C 1
ATOM 842 O O . LEU A 1 109 ? 0.581 36.281 20.203 1 83.12 109 LEU A O 1
ATOM 846 N N . LYS A 1 110 ? 0.498 34.094 20.312 1 78.69 110 LYS A N 1
ATOM 847 C CA . LYS A 1 110 ? -0.266 34.156 21.562 1 78.69 110 LYS A CA 1
ATOM 848 C C . LYS A 1 110 ? 0.578 34.719 22.703 1 78.69 110 LYS A C 1
ATOM 850 O O . LYS A 1 110 ? 0.08 35.469 23.531 1 78.69 110 LYS A O 1
ATOM 855 N N . TRP A 1 111 ? 1.806 34.344 22.656 1 77.81 111 TRP A N 1
ATOM 856 C CA . TRP A 1 111 ? 2.729 34.875 23.656 1 77.81 111 TRP A CA 1
ATOM 857 C C . TRP A 1 111 ? 2.938 36.375 23.469 1 77.81 111 TRP A C 1
ATOM 859 O O . TRP A 1 111 ? 2.918 37.125 24.453 1 77.81 111 TRP A O 1
ATOM 869 N N . GLU A 1 112 ? 3.094 36.844 22.266 1 72.5 112 GLU A N 1
ATOM 870 C CA . GLU A 1 112 ? 3.268 38.25 21.969 1 72.5 112 GLU A CA 1
ATOM 871 C C . GLU A 1 112 ? 2.045 39.062 22.391 1 72.5 112 GLU A C 1
ATOM 873 O O . GLU A 1 112 ? 2.176 40.156 22.922 1 72.5 112 GLU A O 1
ATOM 878 N N . HIS A 1 113 ? 0.912 38.5 22.125 1 71.25 113 HIS A N 1
ATOM 879 C CA . HIS A 1 113 ? -0.334 39.156 22.484 1 71.25 113 HIS A CA 1
ATOM 880 C C . HIS A 1 113 ? -0.47 39.281 24 1 71.25 113 HIS A C 1
ATOM 882 O O . HIS A 1 113 ? -0.91 40.344 24.5 1 71.25 113 HIS A O 1
ATOM 888 N N . LYS A 1 114 ? -0.025 38.344 24.688 1 66.06 114 LYS A N 1
ATOM 889 C CA . LYS A 1 114 ? -0.1 38.375 26.141 1 66.06 114 LYS A CA 1
ATOM 890 C C . LYS A 1 114 ? 0.885 39.375 26.734 1 66.06 114 LYS A C 1
ATOM 892 O O . LYS A 1 114 ? 0.561 40.062 27.688 1 66.06 114 LYS A O 1
ATOM 897 N N . GLU A 1 115 ? 1.957 39.469 26.156 1 65.12 115 GLU A N 1
ATOM 898 C CA . GLU A 1 115 ? 2.979 40.406 26.625 1 65.12 115 GLU A CA 1
ATOM 899 C C . GLU A 1 115 ? 2.559 41.844 26.391 1 65.12 115 GLU A C 1
ATOM 901 O O . GLU A 1 115 ? 2.764 42.719 27.25 1 65.12 115 GLU A O 1
ATOM 906 N N . LYS A 1 116 ? 1.954 42.156 25.297 1 66.69 116 LYS A N 1
ATOM 907 C CA . LYS A 1 116 ? 1.489 43.5 24.984 1 66.69 116 LYS A CA 1
ATOM 908 C C . LYS A 1 116 ? 0.332 43.906 25.891 1 66.69 116 LYS A C 1
ATOM 910 O O . LYS A 1 116 ? 0.266 45.062 26.344 1 66.69 116 LYS A O 1
ATOM 915 N N . PHE A 1 117 ? -0.463 42.969 26.109 1 60.81 117 PHE A N 1
ATOM 916 C CA . PHE A 1 117 ? -1.58 43.219 27 1 60.81 117 PHE A CA 1
ATOM 917 C C . PHE A 1 117 ? -1.082 43.531 28.422 1 60.81 117 PHE A C 1
ATOM 919 O O . PHE A 1 117 ? -1.57 44.438 29.078 1 60.81 117 PHE A O 1
ATOM 926 N N . ALA A 1 118 ? -0.05 42.781 28.766 1 59.19 118 ALA A N 1
ATOM 927 C CA . ALA A 1 118 ? 0.53 42.938 30.094 1 59.19 118 ALA A CA 1
ATOM 928 C C . ALA A 1 118 ? 1.245 44.281 30.203 1 59.19 118 ALA A C 1
ATOM 930 O O . ALA A 1 118 ? 1.156 44.969 31.219 1 59.19 118 ALA A O 1
ATOM 931 N N . ALA A 1 119 ? 1.832 44.812 29.172 1 60.53 119 ALA A N 1
ATOM 932 C CA . ALA A 1 119 ? 2.557 46.062 29.141 1 60.53 119 ALA A CA 1
ATOM 933 C C . ALA A 1 119 ? 1.593 47.25 29.172 1 60.53 119 ALA A C 1
ATOM 935 O O . ALA A 1 119 ? 1.868 48.281 29.812 1 60.53 119 ALA A O 1
ATOM 936 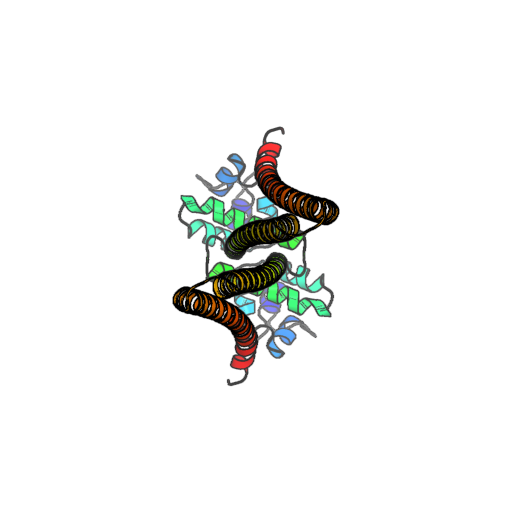N N . GLU A 1 120 ? 0.521 47.188 28.531 1 60.09 120 GLU A N 1
ATOM 937 C CA . GLU A 1 120 ? -0.47 48.281 28.484 1 60.09 120 GLU A CA 1
ATOM 938 C C . GLU A 1 120 ? -1.174 48.406 29.828 1 60.09 120 GLU A C 1
ATOM 940 O O . GLU A 1 120 ? -1.499 49.531 30.25 1 60.09 120 GLU A O 1
ATOM 945 N N . MET A 1 121 ? -1.354 47.312 30.469 1 53.81 121 MET A N 1
ATOM 946 C CA . MET A 1 121 ? -1.996 47.344 31.781 1 53.81 121 MET A CA 1
ATOM 947 C C . MET A 1 121 ? -1.061 47.938 32.812 1 53.81 121 MET A C 1
ATOM 949 O O . MET A 1 121 ? -1.516 48.531 33.812 1 53.81 121 MET A O 1
ATOM 953 N N . VAL A 1 122 ? 0.251 47.594 32.688 1 52.19 122 VAL A N 1
ATOM 954 C CA . VAL A 1 122 ? 1.216 48.125 33.625 1 52.19 122 VAL A CA 1
ATOM 955 C C . VAL A 1 122 ? 1.328 49.625 33.438 1 52.19 122 VAL A C 1
ATOM 957 O O . VAL A 1 122 ? 1.614 50.375 34.375 1 52.19 122 VAL A O 1
ATOM 960 N N . SER A 1 123 ? 1.388 50.125 32.188 1 51.56 123 SER A N 1
ATOM 961 C CA . SER A 1 123 ? 1.495 51.562 32.125 1 51.56 123 SER A CA 1
ATOM 962 C C . SER A 1 123 ? 0.281 52.25 32.75 1 51.56 123 SER A C 1
ATOM 964 O O . SER A 1 123 ? 0.325 53.438 33.062 1 51.56 123 SER A O 1
ATOM 966 N N . ASP A 1 124 ? -0.878 51.531 32.531 1 47.78 124 ASP A N 1
ATOM 967 C CA . ASP A 1 124 ? -1.904 52.219 33.344 1 47.78 124 ASP A CA 1
ATOM 968 C C . ASP A 1 124 ? -1.734 51.875 34.844 1 47.78 124 ASP A C 1
ATOM 970 O O . ASP A 1 124 ? -0.777 51.219 35.219 1 47.78 124 ASP A O 1
ATOM 974 N N . ASP A 1 125 ? -2.707 51.281 35.656 1 45.59 125 ASP A N 1
ATOM 975 C CA . ASP A 1 125 ? -2.57 51.188 37.094 1 45.59 125 ASP A CA 1
ATOM 976 C C . ASP A 1 125 ? -1.591 50.094 37.5 1 45.59 125 ASP A C 1
ATOM 978 O O . ASP A 1 125 ? -0.552 50.344 38.094 1 45.59 125 ASP A O 1
ATOM 982 N N . ASP A 1 126 ? -2.166 48.719 38.156 1 46.56 126 ASP A N 1
ATOM 983 C CA . ASP A 1 126 ? -1.909 47.844 39.281 1 46.56 126 ASP A CA 1
ATOM 984 C C . ASP A 1 126 ? -1.077 46.656 38.906 1 46.56 126 ASP A C 1
ATOM 986 O O . ASP A 1 126 ? -1.238 46.094 37.781 1 46.56 126 ASP A O 1
ATOM 990 N N . GLU A 1 127 ? 0.069 46.156 39.656 1 48.66 127 GLU A N 1
ATOM 991 C CA . GLU A 1 127 ? 1.005 45.062 39.906 1 48.66 127 GLU A CA 1
ATOM 992 C C . GLU A 1 127 ? 0.356 43.688 39.656 1 48.66 127 GLU A C 1
ATOM 994 O O . GLU A 1 127 ? 0.999 42.781 39.125 1 48.66 127 GLU A O 1
ATOM 999 N N . ARG A 1 128 ? -0.836 43.531 39.938 1 46.72 128 ARG A N 1
ATOM 1000 C CA . ARG A 1 128 ? -1.51 42.25 39.938 1 46.72 128 ARG A CA 1
ATOM 1001 C C . ARG A 1 128 ? -1.73 41.75 38.5 1 46.72 128 ARG A C 1
ATOM 1003 O O . ARG A 1 128 ? -1.508 40.562 38.188 1 46.72 128 ARG A O 1
ATOM 1010 N N . LEU A 1 129 ? -2.064 42.625 37.688 1 46.81 129 LEU A N 1
ATOM 1011 C CA . LEU A 1 129 ? -2.389 42.219 36.312 1 46.81 129 LEU A CA 1
ATOM 1012 C C . LEU A 1 129 ? -1.143 41.75 35.562 1 46.81 129 LEU A C 1
ATOM 1014 O O . LEU A 1 129 ? -1.209 40.812 34.781 1 46.81 129 LEU A O 1
ATOM 1018 N N . LYS A 1 130 ? 0.06 42.406 35.969 1 45.59 130 LYS A N 1
ATOM 1019 C CA . LYS A 1 130 ? 1.347 41.938 35.438 1 45.59 130 LYS A CA 1
ATOM 1020 C C . LYS A 1 130 ? 1.607 40.5 35.781 1 45.59 130 LYS A C 1
ATOM 1022 O O . LYS A 1 130 ? 2.066 39.719 34.938 1 45.59 130 LYS A O 1
ATOM 1027 N N . LEU A 1 131 ? 1.246 40.188 36.969 1 48.31 131 LEU A N 1
ATOM 1028 C CA . LEU A 1 131 ? 1.533 38.844 37.438 1 48.31 131 LEU A CA 1
ATOM 1029 C C . LEU A 1 131 ? 0.672 37.812 36.719 1 48.31 131 LEU A C 1
ATOM 1031 O O . LEU A 1 131 ? 1.152 36.719 36.375 1 48.31 131 LEU A O 1
ATOM 1035 N N . GLU A 1 132 ? -0.557 38.188 36.594 1 46.94 132 GLU A N 1
ATOM 1036 C CA . GLU A 1 132 ? -1.454 37.25 35.938 1 46.94 132 GLU A CA 1
ATOM 1037 C C . GLU A 1 132 ? -1.054 37.062 34.469 1 46.94 132 GLU A C 1
ATOM 1039 O O . GLU A 1 132 ? -1.079 35.938 33.969 1 46.94 132 GLU A O 1
ATOM 1044 N N . LEU A 1 133 ? -0.593 38.062 33.906 1 46.34 133 LEU A N 1
ATOM 1045 C CA . LEU A 1 133 ? -0.169 38 32.531 1 46.34 133 LEU A CA 1
ATOM 1046 C C . LEU A 1 133 ? 1.122 37.188 32.406 1 46.34 133 LEU A C 1
ATOM 1048 O O . LEU A 1 133 ? 1.287 36.406 31.453 1 46.34 133 LEU A O 1
ATOM 1052 N N . GLU A 1 134 ? 1.988 37.375 33.406 1 47.16 134 GLU A N 1
ATOM 1053 C CA . GLU A 1 134 ? 3.211 36.562 33.438 1 47.16 134 GLU A CA 1
ATOM 1054 C C . GLU A 1 134 ? 2.898 35.094 33.562 1 47.16 134 GLU A C 1
ATOM 1056 O O . GLU A 1 134 ? 3.551 34.25 32.906 1 47.16 134 GLU A O 1
ATOM 1061 N N . ALA A 1 135 ? 1.881 34.875 34.281 1 47.38 135 ALA A N 1
ATOM 1062 C CA . ALA A 1 135 ? 1.502 33.469 34.5 1 47.38 135 ALA A CA 1
ATOM 1063 C C . ALA A 1 135 ? 0.947 32.875 33.188 1 47.38 135 ALA A C 1
ATOM 1065 O O . ALA A 1 135 ? 1.286 31.75 32.844 1 47.38 135 ALA A O 1
ATOM 1066 N N . GLU A 1 136 ? 0.206 33.656 32.594 1 45.56 136 GLU A N 1
ATOM 1067 C CA . GLU A 1 136 ? -0.385 33.188 31.359 1 45.56 136 GLU A CA 1
ATOM 1068 C C . GLU A 1 136 ? 0.676 33 30.266 1 45.56 136 GLU A C 1
ATOM 1070 O O . GLU A 1 136 ? 0.637 32.031 29.5 1 45.56 136 GLU A O 1
ATOM 1075 N N . LEU A 1 137 ? 1.623 33.875 30.281 1 45.03 137 LEU A N 1
ATOM 1076 C CA . LEU A 1 137 ? 2.748 33.781 29.359 1 45.03 137 LEU A CA 1
ATOM 1077 C C . LEU A 1 137 ? 3.562 32.5 29.625 1 45.03 137 LEU A C 1
ATOM 1079 O O . LEU A 1 137 ? 4.008 31.844 28.688 1 45.03 137 LEU A O 1
ATOM 1083 N N . ALA A 1 138 ? 3.748 32.281 30.875 1 45.97 138 ALA A N 1
ATOM 1084 C CA . ALA A 1 138 ? 4.484 31.078 31.25 1 45.97 138 ALA A CA 1
ATOM 1085 C C . ALA A 1 138 ? 3.77 29.812 30.766 1 45.97 138 ALA A C 1
ATOM 1087 O O . ALA A 1 138 ? 4.41 28.875 30.281 1 45.97 138 ALA A O 1
ATOM 1088 N N . GLU A 1 139 ? 2.525 29.844 30.875 1 46.03 139 GLU A N 1
ATOM 1089 C CA . GLU A 1 139 ? 1.741 28.688 30.406 1 46.03 139 GLU A CA 1
ATOM 1090 C C . GLU A 1 139 ? 1.857 28.516 28.906 1 46.03 139 GLU A C 1
ATOM 1092 O O . GLU A 1 139 ? 1.97 27.391 28.406 1 46.03 139 GLU A O 1
ATOM 1097 N N . LEU A 1 140 ? 1.865 29.562 28.312 1 44.72 140 LEU A N 1
ATOM 1098 C CA . LEU A 1 140 ? 1.985 29.516 26.859 1 44.72 140 LEU A CA 1
ATOM 1099 C C . LEU A 1 140 ? 3.371 29.031 26.438 1 44.72 140 LEU A C 1
ATOM 1101 O O . LEU A 1 140 ? 3.502 28.25 25.484 1 44.72 140 LEU A O 1
ATOM 1105 N N . GLN A 1 141 ? 4.359 29.469 27.141 1 45 141 GLN A N 1
ATOM 1106 C CA . GLN A 1 141 ? 5.711 28.969 26.891 1 45 141 GLN A CA 1
ATOM 1107 C C . GLN A 1 141 ? 5.793 27.453 27.109 1 45 141 GLN A C 1
ATOM 1109 O O . GLN A 1 141 ? 6.441 26.75 26.328 1 45 141 GLN A O 1
ATOM 1114 N N . LEU A 1 142 ? 5.156 27.031 28.094 1 44.47 142 LEU A N 1
ATOM 1115 C CA . LEU A 1 142 ? 5.125 25.609 28.359 1 44.47 142 LEU A CA 1
ATOM 1116 C C . LEU A 1 142 ? 4.441 24.859 27.219 1 44.47 142 LEU A C 1
ATOM 1118 O O . LEU A 1 142 ? 4.91 23.797 26.797 1 44.47 142 LEU A O 1
ATOM 1122 N N . ALA A 1 143 ? 3.441 25.438 26.844 1 43.44 143 ALA A N 1
ATOM 1123 C CA . ALA A 1 143 ? 2.727 24.781 25.75 1 43.44 143 ALA A CA 1
ATOM 1124 C C . ALA A 1 143 ? 3.584 24.734 24.5 1 43.44 143 ALA A C 1
ATOM 1126 O O . ALA A 1 143 ? 3.59 23.719 23.781 1 43.44 143 ALA A O 1
ATOM 1127 N N . LEU A 1 144 ? 4.32 25.688 24.344 1 43.53 144 LEU A N 1
ATOM 1128 C CA . LEU A 1 144 ? 5.25 25.75 23.219 1 43.53 144 LEU A CA 1
ATOM 1129 C C . LEU A 1 144 ? 6.344 24.688 23.375 1 43.53 144 LEU A C 1
ATOM 1131 O O . LEU A 1 144 ? 6.73 24.047 22.391 1 43.53 144 LEU A O 1
ATOM 1135 N N . LYS A 1 145 ? 6.844 24.609 24.578 1 42.38 145 LYS A N 1
ATOM 1136 C CA . LYS A 1 145 ? 7.852 23.578 24.859 1 42.38 145 LYS A CA 1
ATOM 1137 C C . LYS A 1 145 ? 7.293 22.188 24.625 1 42.38 145 LYS A C 1
ATOM 1139 O O . LYS A 1 145 ? 7.984 21.312 24.094 1 42.38 145 LYS A O 1
ATOM 1144 N N . ILE A 1 146 ? 6.121 22.047 25 1 41.06 146 ILE A N 1
ATOM 1145 C CA . ILE A 1 146 ? 5.469 20.766 24.797 1 41.06 146 ILE A CA 1
ATOM 1146 C C . ILE A 1 146 ? 5.363 20.469 23.297 1 41.06 146 ILE A C 1
ATOM 1148 O O . ILE A 1 146 ? 5.645 19.344 22.859 1 41.06 146 ILE A O 1
ATOM 1152 N N . ASN A 1 147 ? 5.113 21.438 22.672 1 42.47 147 ASN A N 1
ATOM 1153 C CA . ASN A 1 147 ? 5.023 21.266 21.219 1 42.47 147 ASN A CA 1
ATOM 1154 C C . ASN A 1 147 ? 6.387 20.969 20.609 1 42.47 147 ASN A C 1
ATOM 1156 O O . ASN A 1 147 ? 6.492 20.156 19.688 1 42.47 147 ASN A O 1
ATOM 1160 N N . GLU A 1 148 ? 7.301 21.562 21.109 1 45.44 148 GLU A N 1
ATOM 1161 C CA . GLU A 1 148 ? 8.672 21.25 20.703 1 45.44 148 GLU A CA 1
ATOM 1162 C C . GLU A 1 148 ? 9.016 19.797 20.984 1 45.44 148 GLU A C 1
ATOM 1164 O O . GLU A 1 148 ? 9.641 19.125 20.172 1 45.44 148 GLU A O 1
ATOM 1169 N N . LYS A 1 149 ? 8.672 19.484 22.156 1 39.72 149 LYS A N 1
ATOM 1170 C CA . LYS A 1 149 ? 8.961 18.109 22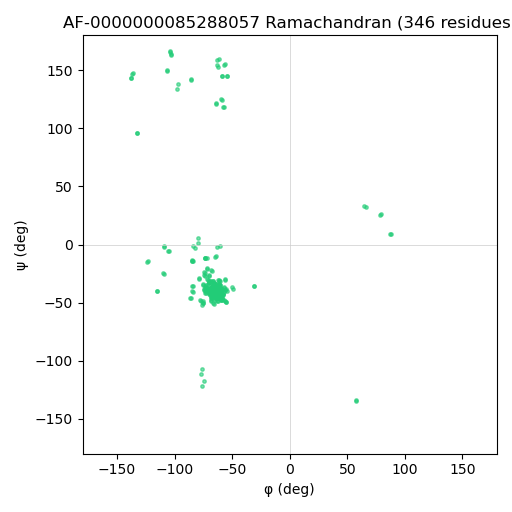.562 1 39.72 149 LYS A CA 1
ATOM 1171 C C . LYS A 1 149 ? 8.188 17.109 21.703 1 39.72 149 LYS A C 1
ATOM 1173 O O . LYS A 1 149 ? 8.719 16.062 21.328 1 39.72 149 LYS A O 1
ATOM 1178 N N . LYS A 1 150 ? 7.051 17.5 21.5 1 39.72 150 LYS A N 1
ATOM 1179 C CA . LYS A 1 150 ? 6.273 16.641 20.625 1 39.72 150 LYS A CA 1
ATOM 1180 C C . LYS A 1 150 ? 6.922 16.531 19.25 1 39.72 150 LYS A C 1
ATOM 1182 O O . LYS A 1 150 ? 6.957 15.445 18.656 1 39.72 150 LYS A O 1
ATOM 1187 N N . ALA A 1 151 ? 7.473 17.531 18.781 1 42.75 151 ALA A N 1
ATOM 1188 C CA . ALA A 1 151 ? 8.242 17.531 17.531 1 42.75 151 ALA A CA 1
ATOM 1189 C C . ALA A 1 151 ? 9.469 16.625 17.656 1 42.75 151 ALA A C 1
ATOM 1191 O O . ALA A 1 151 ? 9.82 15.914 16.719 1 42.75 151 ALA A O 1
ATOM 1192 N N . GLU A 1 152 ? 10.055 16.703 18.766 1 44.19 152 GLU A N 1
ATOM 1193 C CA . GLU A 1 152 ? 11.195 15.82 19.016 1 44.19 152 GLU A CA 1
ATOM 1194 C C . GLU A 1 152 ? 10.766 14.359 19.031 1 44.19 152 GLU A C 1
ATOM 1196 O O . GLU A 1 152 ? 11.477 13.492 18.5 1 44.19 152 GLU A O 1
ATOM 1201 N N . VAL A 1 153 ? 9.711 14.156 19.672 1 36.38 153 VAL A N 1
ATOM 1202 C CA . VAL A 1 153 ? 9.219 12.781 19.719 1 36.38 153 VAL A CA 1
ATOM 1203 C C . VAL A 1 153 ? 8.891 12.305 18.312 1 36.38 153 VAL A C 1
ATOM 1205 O O . VAL A 1 153 ? 9.219 11.172 17.938 1 36.38 153 VAL A O 1
ATOM 1208 N N . LEU A 1 154 ? 8.414 13.141 17.625 1 40.06 154 LEU A N 1
ATOM 1209 C CA . LEU A 1 154 ? 8.094 12.773 16.25 1 40.06 154 LEU A CA 1
ATOM 1210 C C . LEU A 1 154 ? 9.359 12.523 15.445 1 40.06 154 LEU A C 1
ATOM 1212 O O . LEU A 1 154 ? 9.406 11.609 14.625 1 40.06 154 LEU A O 1
ATOM 1216 N N . LYS A 1 155 ? 10.328 13.219 15.805 1 41.81 155 LYS A N 1
ATOM 1217 C CA . LYS A 1 155 ? 11.648 12.906 15.25 1 41.81 155 LYS A CA 1
ATOM 1218 C C . LYS A 1 155 ? 12.125 11.531 15.703 1 41.81 155 LYS A C 1
ATOM 1220 O O . LYS A 1 155 ? 12.672 10.766 14.914 1 41.81 155 LYS A O 1
ATOM 1225 N N . VAL A 1 156 ? 11.984 11.352 16.938 1 38.28 156 VAL A N 1
ATOM 1226 C CA . VAL A 1 156 ? 12.445 10.07 17.453 1 38.28 156 VAL A CA 1
ATOM 1227 C C . VAL A 1 156 ? 11.617 8.938 16.859 1 38.28 156 VAL A C 1
ATOM 1229 O O . VAL A 1 156 ? 12.156 7.887 16.516 1 38.28 156 VAL A O 1
ATOM 1232 N N . GLU A 1 157 ? 10.445 9.172 16.812 1 38.53 157 GLU A N 1
ATOM 1233 C CA . GLU A 1 157 ? 9.672 8.117 16.172 1 38.53 157 GLU A CA 1
ATOM 1234 C C . GLU A 1 157 ? 10.102 7.945 14.711 1 38.53 157 GLU A C 1
ATOM 1236 O O . GLU A 1 157 ? 10.188 6.82 14.219 1 38.53 157 GLU A O 1
ATOM 1241 N N . ASP A 1 158 ? 10.492 8.984 14.195 1 41.69 158 ASP A N 1
ATOM 1242 C CA . ASP A 1 158 ? 11.148 8.898 12.898 1 41.69 158 ASP A CA 1
ATOM 1243 C C . ASP A 1 158 ? 12.461 8.125 12.992 1 41.69 158 ASP A C 1
ATOM 1245 O O . ASP A 1 158 ? 12.773 7.309 12.125 1 41.69 158 ASP A O 1
ATOM 1249 N N . GLU A 1 159 ? 13.156 8.492 14.055 1 42.16 159 GLU A N 1
ATOM 1250 C CA . GLU A 1 159 ? 14.414 7.781 14.242 1 42.16 159 GLU A CA 1
ATOM 1251 C C . GLU A 1 159 ? 14.172 6.309 14.57 1 42.16 159 GLU A C 1
ATOM 1253 O O . GLU A 1 159 ? 14.898 5.434 14.094 1 42.16 159 GLU A O 1
ATOM 1258 N N . ILE A 1 160 ? 13.258 6.172 15.375 1 35.78 160 ILE A N 1
ATOM 1259 C CA . ILE A 1 160 ? 12.922 4.781 15.672 1 35.78 160 ILE A CA 1
ATOM 1260 C C . ILE A 1 160 ? 12.484 4.074 14.391 1 35.78 160 ILE A C 1
ATOM 1262 O O . ILE A 1 160 ? 12.914 2.951 14.117 1 35.78 160 ILE A O 1
ATOM 1266 N N . ASP A 1 161 ? 11.789 4.871 13.703 1 38.5 161 ASP A N 1
ATOM 1267 C CA . ASP A 1 161 ? 11.391 4.246 12.445 1 38.5 161 ASP A CA 1
ATOM 1268 C C . ASP A 1 161 ? 12.578 4.098 11.5 1 38.5 161 ASP A C 1
ATOM 1270 O O . ASP A 1 161 ? 12.719 3.078 10.82 1 38.5 161 ASP A O 1
ATOM 1274 N N . GLU A 1 162 ? 13.445 4.973 11.633 1 42.44 162 GLU A N 1
ATOM 1275 C CA . GLU A 1 162 ? 14.711 4.785 10.93 1 42.44 162 GLU A CA 1
ATOM 1276 C C . GLU A 1 162 ? 15.5 3.613 11.508 1 42.44 162 GLU A C 1
ATOM 1278 O O . GLU A 1 162 ? 16.094 2.83 10.766 1 42.44 162 GLU A O 1
ATOM 1283 N N . HIS A 1 163 ? 15.617 3.609 12.844 1 35.28 163 HIS A N 1
ATOM 1284 C CA . HIS A 1 163 ? 16.344 2.516 13.469 1 35.28 163 HIS A CA 1
ATOM 1285 C C . HIS A 1 163 ? 15.664 1.176 13.211 1 35.28 163 HIS A C 1
ATOM 1287 O O . HIS A 1 163 ? 16.344 0.173 12.953 1 35.28 163 HIS A O 1
ATOM 1293 N N . LYS A 1 164 ? 14.453 1.133 13.375 1 37.69 164 LYS A N 1
ATOM 1294 C CA . LYS A 1 164 ? 13.742 -0.099 13.039 1 37.69 164 LYS A CA 1
ATOM 1295 C C . LYS A 1 164 ? 13.984 -0.497 11.586 1 37.69 164 LYS A C 1
ATOM 1297 O O . LYS A 1 164 ? 14.18 -1.677 11.289 1 37.69 164 LYS A O 1
ATOM 1302 N N . LEU A 1 165 ? 14.195 0.604 10.812 1 36.88 165 LEU A N 1
ATOM 1303 C CA . LEU A 1 165 ? 14.664 0.329 9.453 1 36.88 165 LEU A CA 1
ATOM 1304 C C . LEU A 1 165 ? 16.125 -0.127 9.469 1 36.88 165 LEU A C 1
ATOM 1306 O O . LEU A 1 165 ? 16.5 -1.035 8.719 1 36.88 165 LEU A O 1
ATOM 1310 N N . ARG A 1 166 ? 16.859 0.528 10.344 1 37.88 166 ARG A N 1
ATOM 1311 C CA . ARG A 1 166 ? 18.266 0.131 10.406 1 37.88 166 ARG A CA 1
ATOM 1312 C C . ARG A 1 166 ? 18.422 -1.204 11.125 1 37.88 166 ARG A C 1
ATOM 1314 O O . ARG A 1 166 ? 19.25 -2.027 10.742 1 37.88 166 ARG A O 1
ATOM 1321 N N . CYS A 1 167 ? 17.781 -1.287 12.336 1 33.78 167 CYS A N 1
ATOM 1322 C CA . CYS A 1 167 ? 17.922 -2.553 13.047 1 33.78 167 CYS A CA 1
ATOM 1323 C C . CYS A 1 167 ? 17.281 -3.695 12.266 1 33.78 167 CYS A C 1
ATOM 1325 O O . CYS A 1 167 ? 17.719 -4.844 12.375 1 33.78 167 CYS A O 1
ATOM 1327 N N . SER A 1 168 ? 16.203 -3.502 11.609 1 33.06 168 SER A N 1
ATOM 1328 C CA . SER A 1 168 ? 15.805 -4.645 10.789 1 33.06 168 SER A CA 1
ATOM 1329 C C . SER A 1 168 ? 16.828 -4.934 9.703 1 33.06 168 SER A C 1
ATOM 1331 O O . SER A 1 168 ? 16.875 -6.035 9.156 1 33.06 168 SER A O 1
ATOM 1333 N N . GLY A 1 169 ? 17.781 -4.051 9.516 1 32.78 169 GLY A N 1
ATOM 1334 C CA . GLY A 1 169 ? 19 -4.422 8.82 1 32.78 169 GLY A CA 1
ATOM 1335 C C . GLY A 1 169 ? 19.953 -5.234 9.672 1 32.78 169 GLY A C 1
ATOM 1336 O O . GLY A 1 169 ? 20.688 -6.078 9.164 1 32.78 169 GLY A O 1
ATOM 1337 N N . ARG A 1 170 ? 20.391 -4.879 10.93 1 33.81 170 ARG A N 1
ATOM 1338 C CA . ARG A 1 170 ? 21.484 -5.527 11.641 1 33.81 170 ARG A CA 1
ATOM 1339 C C . ARG A 1 170 ? 21.062 -6.906 12.156 1 33.81 170 ARG A C 1
ATOM 1341 O O . ARG A 1 170 ? 21.922 -7.734 12.484 1 33.81 170 ARG A O 1
ATOM 1348 N N . ARG A 1 171 ? 19.906 -7.281 12.602 1 32.41 171 ARG A N 1
ATOM 1349 C CA . ARG A 1 171 ? 19.812 -8.625 13.164 1 32.41 171 ARG A CA 1
ATOM 1350 C C . ARG A 1 171 ? 20.172 -9.68 12.125 1 32.41 171 ARG A C 1
ATOM 1352 O O . ARG A 1 171 ? 20.172 -10.875 12.422 1 32.41 171 ARG A O 1
ATOM 1359 N N . TYR A 1 172 ? 20.5 -9.445 10.852 1 27.5 172 TYR A N 1
ATOM 1360 C CA . TYR A 1 172 ? 21.109 -10.578 10.172 1 27.5 172 TYR A CA 1
ATOM 1361 C C . TYR A 1 172 ? 22.609 -10.648 10.461 1 27.5 172 TYR A C 1
ATOM 1363 O O . TYR A 1 172 ? 23.312 -11.484 9.898 1 27.5 172 TYR A O 1
ATOM 1371 N N . GLN A 1 173 ? 23.219 -9.766 11.203 1 26.98 173 GLN A N 1
ATOM 1372 C CA . GLN A 1 173 ? 24.641 -10.086 11.398 1 26.98 173 GLN A CA 1
ATOM 1373 C C . GLN A 1 173 ? 24.797 -11.195 12.445 1 26.98 173 GLN A C 1
ATOM 1375 O O . GLN A 1 173 ? 25.828 -11.875 12.469 1 26.98 173 GLN A O 1
ATOM 1380 N N . GLN A 1 174 ? 24.219 -11.227 13.602 1 26 174 GLN A N 1
ATOM 1381 C CA . GLN A 1 174 ? 24.797 -12.094 14.625 1 26 174 GLN A CA 1
ATOM 1382 C C . GLN A 1 174 ? 24.391 -13.547 14.406 1 26 174 GLN A C 1
ATOM 1384 O O . GLN A 1 174 ? 24.812 -14.438 15.148 1 26 174 GLN A O 1
ATOM 1389 N N . ARG A 1 175 ? 23.703 -14.195 13.422 1 23.48 175 ARG A N 1
ATOM 1390 C CA . ARG A 1 175 ? 24.016 -15.617 13.352 1 23.48 175 ARG A CA 1
ATOM 1391 C C . ARG A 1 175 ? 25.172 -15.867 12.375 1 23.48 175 ARG A C 1
ATOM 1393 O O . ARG A 1 175 ? 25.25 -15.227 11.328 1 23.48 175 ARG A O 1
ATOM 1400 N N . MET B 1 1 ? 21.484 -27.297 -2.953 1 77.38 1 MET B N 1
ATOM 1401 C CA . MET B 1 1 ? 20.078 -27.172 -3.303 1 77.38 1 MET B CA 1
ATOM 1402 C C . MET B 1 1 ? 19.812 -25.875 -4.066 1 77.38 1 MET B C 1
ATOM 1404 O O . MET B 1 1 ? 20.422 -24.844 -3.768 1 77.38 1 MET B O 1
ATOM 1408 N N . PRO B 1 2 ? 19.219 -26.016 -5.23 1 90.06 2 PRO B N 1
ATOM 1409 C CA . PRO B 1 2 ? 18.922 -24.797 -5.98 1 90.06 2 PRO B CA 1
ATOM 1410 C C . PRO B 1 2 ? 18.078 -23.797 -5.195 1 90.06 2 PRO B C 1
ATOM 1412 O O . PRO B 1 2 ? 17.469 -24.172 -4.188 1 90.06 2 PRO B O 1
ATOM 1415 N N . CYS B 1 3 ? 18.203 -22.594 -5.559 1 94.25 3 CYS B N 1
ATOM 1416 C CA . CYS B 1 3 ? 17.266 -21.656 -4.941 1 94.25 3 CYS B CA 1
ATOM 1417 C C . CYS B 1 3 ? 15.836 -21.984 -5.316 1 94.25 3 CYS B C 1
ATOM 1419 O O . CYS B 1 3 ? 15.586 -22.734 -6.262 1 94.25 3 CYS B O 1
ATOM 1421 N N . VAL B 1 4 ? 14.922 -21.562 -4.598 1 95.44 4 VAL B N 1
ATOM 1422 C CA . VAL B 1 4 ? 13.508 -21.891 -4.758 1 95.44 4 VAL B CA 1
ATOM 1423 C C . VAL B 1 4 ? 13.023 -21.438 -6.133 1 95.44 4 VAL B C 1
ATOM 1425 O O . VAL B 1 4 ? 12.234 -22.141 -6.777 1 95.44 4 VAL B O 1
ATOM 1428 N N . MET B 1 5 ? 13.508 -20.344 -6.672 1 96.31 5 MET B N 1
ATOM 1429 C CA . MET B 1 5 ? 13.062 -19.812 -7.957 1 96.31 5 MET B CA 1
ATOM 1430 C C . MET B 1 5 ? 13.5 -20.734 -9.102 1 96.31 5 MET B C 1
ATOM 1432 O O . MET B 1 5 ? 12.711 -21.031 -10 1 96.31 5 MET B O 1
ATOM 1436 N N . CYS B 1 6 ? 14.727 -21.156 -9.07 1 96.56 6 CYS B N 1
ATOM 1437 C CA . CYS B 1 6 ? 15.211 -22.078 -10.102 1 96.56 6 CYS B CA 1
ATOM 1438 C C . CYS B 1 6 ? 14.445 -23.391 -10.055 1 96.56 6 CYS B C 1
ATOM 1440 O O . CYS B 1 6 ? 14.156 -23.984 -11.102 1 96.56 6 CYS B O 1
ATOM 1442 N N . ARG B 1 7 ? 14.188 -23.859 -8.836 1 95.5 7 ARG B N 1
ATOM 1443 C CA . ARG B 1 7 ? 13.406 -25.094 -8.695 1 95.5 7 ARG B CA 1
ATOM 1444 C C . ARG B 1 7 ? 12.016 -24.938 -9.305 1 95.5 7 ARG B C 1
ATOM 1446 O O . ARG B 1 7 ? 11.57 -25.781 -10.078 1 95.5 7 ARG B O 1
ATOM 1453 N N . GLU B 1 8 ? 11.352 -23.797 -9.008 1 94.81 8 GLU B N 1
ATOM 1454 C CA . GLU B 1 8 ? 9.969 -23.562 -9.43 1 94.81 8 GLU B CA 1
ATOM 1455 C C . GLU B 1 8 ? 9.898 -23.219 -10.914 1 94.81 8 GLU B C 1
ATOM 1457 O O . GLU B 1 8 ? 8.945 -23.594 -11.602 1 94.81 8 GLU B O 1
ATOM 1462 N N . LEU B 1 9 ? 10.883 -22.516 -11.43 1 94.31 9 LEU B N 1
ATOM 1463 C CA . LEU B 1 9 ? 10.844 -22.031 -12.805 1 94.31 9 LEU B CA 1
ATOM 1464 C C . LEU B 1 9 ? 11.32 -23.094 -13.781 1 94.31 9 LEU B C 1
ATOM 1466 O O . LEU B 1 9 ? 10.781 -23.234 -14.883 1 94.31 9 LEU B O 1
ATOM 1470 N N . HIS B 1 10 ? 12.305 -23.875 -13.352 1 91.56 10 HIS B N 1
ATOM 1471 C CA . HIS B 1 10 ? 13 -24.734 -14.312 1 91.56 10 HIS B CA 1
ATOM 1472 C C . HIS B 1 10 ? 12.93 -26.203 -13.898 1 91.56 10 HIS B C 1
ATOM 1474 O O . HIS B 1 10 ? 13.195 -27.094 -14.711 1 91.56 10 HIS B O 1
ATOM 1480 N N . GLY B 1 11 ? 12.57 -26.547 -12.734 1 91.69 11 GLY B N 1
ATOM 1481 C CA . GLY B 1 11 ? 12.539 -27.922 -12.266 1 91.69 11 GLY B CA 1
ATOM 1482 C C . GLY B 1 11 ? 13.906 -28.562 -12.211 1 91.69 11 GLY B C 1
ATOM 1483 O O . GLY B 1 11 ? 14.062 -29.734 -12.555 1 91.69 11 GLY B O 1
ATOM 1484 N N . ILE B 1 12 ? 14.867 -27.703 -11.898 1 89.5 12 ILE B N 1
ATOM 1485 C CA . ILE B 1 12 ? 16.25 -28.172 -11.906 1 89.5 12 ILE B CA 1
ATOM 1486 C C . ILE B 1 12 ? 16.719 -28.375 -10.469 1 89.5 12 ILE B C 1
ATOM 1488 O O . ILE B 1 12 ? 16.109 -27.891 -9.523 1 89.5 12 ILE B O 1
ATOM 1492 N N . GLU B 1 13 ? 17.844 -29.078 -10.336 1 91.31 13 GLU B N 1
ATOM 1493 C CA . GLU B 1 13 ? 18.375 -29.422 -9.023 1 91.31 13 GLU B CA 1
ATOM 1494 C C . GLU B 1 13 ? 19.578 -28.562 -8.664 1 91.31 13 GLU B C 1
ATOM 1496 O O . GLU B 1 13 ? 20.141 -28.703 -7.574 1 91.31 13 GLU B O 1
ATOM 1501 N N . THR B 1 14 ? 20.016 -27.75 -9.578 1 92.81 14 THR B N 1
ATOM 1502 C CA . THR B 1 14 ? 21.078 -26.781 -9.367 1 92.81 14 THR B CA 1
ATOM 1503 C C . THR B 1 14 ? 20.719 -25.453 -10.023 1 92.81 14 THR B C 1
ATOM 1505 O O . THR B 1 14 ? 20.094 -25.422 -11.078 1 92.81 14 THR B O 1
ATOM 1508 N N . CYS B 1 15 ? 21.094 -24.375 -9.383 1 95 15 CYS B N 1
ATOM 1509 C CA . CYS B 1 15 ? 20.797 -23.047 -9.914 1 95 15 CYS B CA 1
ATOM 1510 C C . CYS B 1 15 ? 21.406 -22.859 -11.297 1 95 15 CYS B C 1
ATOM 1512 O O . CYS B 1 15 ? 22.5 -23.391 -11.578 1 95 15 CYS B O 1
ATOM 1514 N N . VAL B 1 16 ? 20.734 -22.141 -12.133 1 93.44 16 VAL B N 1
ATOM 1515 C CA . VAL B 1 16 ? 21.297 -21.75 -13.43 1 93.44 16 VAL B CA 1
ATOM 1516 C C . VAL B 1 16 ? 22.531 -20.891 -13.219 1 93.44 16 VAL B C 1
ATOM 1518 O O . VAL B 1 16 ? 22.688 -20.25 -12.172 1 93.44 16 VAL B O 1
ATOM 1521 N N . THR B 1 17 ? 23.453 -20.922 -14.203 1 92.12 17 THR B N 1
ATOM 1522 C CA . THR B 1 17 ? 24.656 -20.094 -14.125 1 92.12 17 THR B CA 1
ATOM 1523 C C . THR B 1 17 ? 24.281 -18.609 -14.023 1 92.12 17 THR B C 1
ATOM 1525 O O . THR B 1 17 ? 23.516 -18.109 -14.836 1 92.12 17 THR B O 1
ATOM 1528 N N . GLY B 1 18 ? 24.781 -17.891 -12.945 1 91.31 18 GLY B N 1
ATOM 1529 C CA . GLY B 1 18 ? 24.516 -16.469 -12.789 1 91.31 18 GLY B CA 1
ATOM 1530 C C . GLY B 1 18 ? 23.125 -16.188 -12.227 1 91.31 18 GLY B C 1
ATOM 1531 O O . GLY B 1 18 ? 22.562 -15.125 -12.477 1 91.31 18 GLY B O 1
ATOM 1532 N N . CYS B 1 19 ? 22.609 -17.141 -11.5 1 94.44 19 CYS B N 1
ATOM 1533 C CA . CYS B 1 19 ? 21.266 -17 -10.953 1 94.44 19 CYS B CA 1
ATOM 1534 C C . CYS B 1 19 ? 21.156 -15.766 -10.078 1 94.44 19 CYS B C 1
ATOM 1536 O O . CYS B 1 19 ? 21.797 -15.68 -9.031 1 94.44 19 CYS B O 1
ATOM 1538 N N . TYR B 1 20 ? 20.328 -14.93 -10.508 1 92.62 20 TYR B N 1
ATOM 1539 C CA . TYR B 1 20 ? 20.109 -13.664 -9.82 1 92.62 20 TYR B CA 1
ATOM 1540 C C . TYR B 1 20 ? 19.516 -13.883 -8.438 1 92.62 20 TYR B C 1
ATOM 1542 O O . TYR B 1 20 ? 19.875 -13.188 -7.484 1 92.62 20 TYR B O 1
ATOM 1550 N N . TYR B 1 21 ? 18.703 -14.805 -8.234 1 95.88 21 TYR B N 1
ATOM 1551 C CA . TYR B 1 21 ? 18.031 -15.07 -6.965 1 95.88 21 TYR B CA 1
ATOM 1552 C C . TYR B 1 21 ? 19 -15.664 -5.945 1 95.88 21 TYR B C 1
ATOM 1554 O O . TYR B 1 21 ? 18.969 -15.312 -4.766 1 95.88 21 TYR B O 1
ATOM 1562 N N . ALA B 1 22 ? 19.828 -16.594 -6.496 1 95.5 22 ALA B N 1
ATOM 1563 C CA . ALA B 1 22 ? 20.875 -17.125 -5.613 1 95.5 22 ALA B CA 1
ATOM 1564 C C . ALA B 1 22 ? 21.797 -16 -5.117 1 95.5 22 ALA B C 1
ATOM 1566 O O . ALA B 1 22 ? 22.203 -16 -3.951 1 95.5 22 ALA B O 1
ATOM 1567 N N . ALA B 1 23 ? 22.141 -15.031 -5.969 1 94.19 23 ALA B N 1
ATOM 1568 C CA . ALA B 1 23 ? 22.984 -13.891 -5.594 1 94.19 23 ALA B CA 1
ATOM 1569 C C . ALA B 1 23 ? 22.281 -13.016 -4.551 1 94.19 23 ALA B C 1
ATOM 1571 O O . ALA B 1 23 ? 22.906 -12.555 -3.6 1 94.19 23 ALA B O 1
ATOM 1572 N N . LEU B 1 24 ? 21 -12.797 -4.691 1 94.38 24 LEU B N 1
ATOM 1573 C CA . LEU B 1 24 ? 20.234 -11.992 -3.748 1 94.38 24 LEU B CA 1
ATOM 1574 C C . LEU B 1 24 ? 20.234 -12.641 -2.365 1 94.38 24 LEU B C 1
ATOM 1576 O O . LEU B 1 24 ? 20.328 -11.938 -1.352 1 94.38 24 LEU B O 1
ATOM 1580 N N . VAL B 1 25 ? 20.125 -13.961 -2.338 1 95.75 25 VAL B N 1
ATOM 1581 C CA . VAL B 1 25 ? 20.141 -14.695 -1.081 1 95.75 25 VAL B CA 1
ATOM 1582 C C . VAL B 1 25 ? 21.516 -14.602 -0.435 1 95.75 25 VAL B C 1
ATOM 1584 O O . VAL B 1 25 ? 21.625 -14.336 0.763 1 95.75 25 VAL B O 1
ATOM 1587 N N . ALA B 1 26 ? 22.516 -14.812 -1.285 1 94.69 26 ALA B N 1
ATOM 1588 C CA . ALA B 1 26 ? 23.891 -14.742 -0.784 1 94.69 26 ALA B CA 1
ATOM 1589 C C . ALA B 1 26 ? 24.203 -13.359 -0.222 1 94.69 26 ALA B C 1
ATOM 1591 O O . ALA B 1 26 ? 24.938 -13.227 0.749 1 94.69 26 ALA B O 1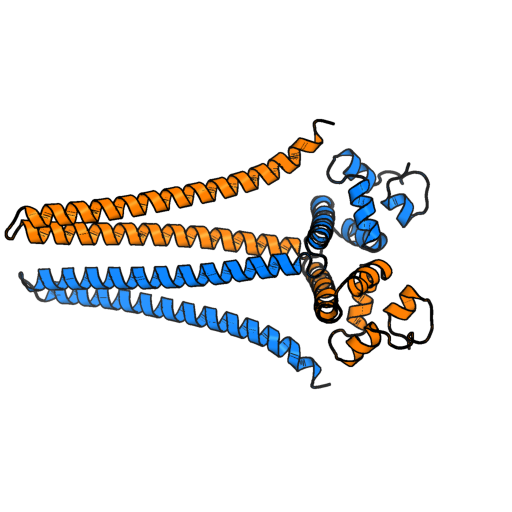
ATOM 1592 N N . GLN B 1 27 ? 23.609 -12.258 -0.747 1 94.06 27 GLN B N 1
ATOM 1593 C CA . GLN B 1 27 ? 23.844 -10.875 -0.342 1 94.06 27 GLN B CA 1
ATOM 1594 C C . GLN B 1 27 ? 23 -10.508 0.871 1 94.06 27 GLN B C 1
ATOM 1596 O O . GLN B 1 27 ? 23.172 -9.438 1.452 1 94.06 27 GLN B O 1
ATOM 1601 N N . GLY B 1 28 ? 22 -11.359 1.177 1 93.38 28 GLY B N 1
ATOM 1602 C CA . GLY B 1 28 ? 21.172 -11.109 2.346 1 93.38 28 GLY B CA 1
ATOM 1603 C C . GLY B 1 28 ? 19.984 -10.211 2.057 1 93.38 28 GLY B C 1
ATOM 1604 O O . GLY B 1 28 ? 19.312 -9.75 2.98 1 93.38 28 GLY B O 1
ATOM 1605 N N . VAL B 1 29 ? 19.719 -9.922 0.812 1 92.12 29 VAL B N 1
ATOM 1606 C CA . VAL B 1 29 ? 18.594 -9.086 0.428 1 92.12 29 VAL B CA 1
ATOM 1607 C C . VAL B 1 29 ? 17.281 -9.82 0.72 1 92.12 29 VAL B C 1
ATOM 1609 O O . VAL B 1 29 ? 16.312 -9.211 1.18 1 92.12 29 VAL B O 1
ATOM 1612 N N . VAL B 1 30 ? 17.312 -11.117 0.379 1 94.75 30 VAL B N 1
ATOM 1613 C CA . VAL B 1 30 ? 16.188 -12.008 0.656 1 94.75 30 VAL B CA 1
ATOM 1614 C C . VAL B 1 30 ? 16.703 -13.336 1.2 1 94.75 30 VAL B C 1
ATOM 1616 O O . VAL B 1 30 ? 17.828 -13.75 0.885 1 94.75 30 VAL B O 1
ATOM 1619 N N . ASN B 1 31 ? 15.992 -13.938 2.023 1 94.88 31 ASN B N 1
ATOM 1620 C CA . ASN B 1 31 ? 16.391 -15.266 2.467 1 94.88 31 ASN B CA 1
ATOM 1621 C C . ASN B 1 31 ? 15.555 -16.359 1.799 1 94.88 31 ASN B C 1
ATOM 1623 O O . ASN B 1 31 ? 14.539 -16.062 1.168 1 94.88 31 ASN B O 1
ATOM 1627 N N . PRO B 1 32 ? 16.016 -17.609 1.846 1 95.38 32 PRO B N 1
ATOM 1628 C CA . PRO B 1 32 ? 15.328 -18.703 1.141 1 95.38 32 PRO B CA 1
ATOM 1629 C C . PRO B 1 32 ? 13.867 -18.859 1.56 1 95.38 32 PRO B C 1
ATOM 1631 O O . PRO B 1 32 ? 13.008 -19.141 0.722 1 95.38 32 PRO B O 1
ATOM 1634 N N . LEU B 1 33 ? 13.578 -18.672 2.805 1 96.44 33 LEU B N 1
ATOM 1635 C CA . LEU B 1 33 ? 12.203 -18.781 3.287 1 96.44 33 LEU B CA 1
ATOM 1636 C C . LEU B 1 33 ? 11.32 -17.703 2.686 1 96.44 33 LEU B C 1
ATOM 1638 O O . LEU B 1 33 ? 10.172 -17.969 2.311 1 96.44 33 LEU B O 1
ATOM 1642 N N . GLN B 1 34 ? 11.852 -16.531 2.617 1 96.38 34 GLN B N 1
ATOM 1643 C CA . GLN B 1 34 ? 11.109 -15.414 2.029 1 96.38 34 GLN B CA 1
ATOM 1644 C C . GLN B 1 34 ? 10.805 -15.672 0.558 1 96.38 34 GLN B C 1
ATOM 1646 O O . GLN B 1 34 ? 9.695 -15.398 0.091 1 96.38 34 GLN B O 1
ATOM 1651 N N . LEU B 1 35 ? 11.805 -16.141 -0.133 1 96.62 35 LEU B N 1
ATOM 1652 C CA . LEU B 1 35 ? 11.594 -16.469 -1.539 1 96.62 35 LEU B CA 1
ATOM 1653 C C . LEU B 1 35 ? 10.531 -17.547 -1.69 1 96.62 35 LEU B C 1
ATOM 1655 O O . LEU B 1 35 ? 9.695 -17.484 -2.598 1 96.62 35 LEU B O 1
ATOM 1659 N N . ALA B 1 36 ? 10.602 -18.531 -0.809 1 96.69 36 ALA B N 1
ATOM 1660 C CA . ALA B 1 36 ? 9.602 -19.594 -0.838 1 96.69 36 ALA B CA 1
ATOM 1661 C C . ALA B 1 36 ? 8.211 -19.047 -0.555 1 96.69 36 ALA B C 1
ATOM 1663 O O . ALA B 1 36 ? 7.227 -19.484 -1.154 1 96.69 36 ALA B O 1
ATOM 1664 N N . GLN B 1 37 ? 8.125 -18.125 0.387 1 96.5 37 GLN B N 1
ATOM 1665 C CA . GLN B 1 37 ? 6.855 -17.5 0.722 1 96.5 37 GLN B CA 1
ATOM 1666 C C . GLN B 1 37 ? 6.277 -16.75 -0.481 1 96.5 37 GLN B C 1
ATOM 1668 O O . GLN B 1 37 ? 5.074 -16.828 -0.746 1 96.5 37 GLN B O 1
ATOM 1673 N N . LEU B 1 38 ? 7.133 -16.094 -1.18 1 97.25 38 LEU B N 1
ATOM 1674 C CA . LEU B 1 38 ? 6.672 -15.414 -2.383 1 97.25 38 LEU B CA 1
ATOM 1675 C C . LEU B 1 38 ? 6.113 -16.406 -3.395 1 97.25 38 LEU B C 1
ATOM 1677 O O . LEU B 1 38 ? 5.051 -16.172 -3.975 1 97.25 38 LEU B O 1
ATOM 1681 N N . CYS B 1 39 ? 6.781 -17.516 -3.52 1 97.19 39 CYS B N 1
ATOM 1682 C CA . CYS B 1 39 ? 6.391 -18.516 -4.5 1 97.19 39 CYS B CA 1
ATOM 1683 C C . CYS B 1 39 ? 5.137 -19.25 -4.055 1 97.19 39 CYS B C 1
ATOM 1685 O O . CYS B 1 39 ? 4.531 -19.984 -4.836 1 97.19 39 CYS B O 1
ATOM 1687 N N . SER B 1 40 ? 4.754 -19.062 -2.811 1 96.56 40 SER B N 1
ATOM 1688 C CA . SER B 1 40 ? 3.51 -19.656 -2.338 1 96.56 40 SER B CA 1
ATOM 1689 C C . SER B 1 40 ? 2.314 -18.766 -2.662 1 96.56 40 SER B C 1
ATOM 1691 O O . SER B 1 40 ? 1.167 -19.219 -2.604 1 96.56 40 SER B O 1
ATOM 1693 N N . MET B 1 41 ? 2.582 -17.562 -3.018 1 96.69 41 MET B N 1
ATOM 1694 C CA . MET B 1 41 ? 1.501 -16.609 -3.256 1 96.69 41 MET B CA 1
ATOM 1695 C C . MET B 1 41 ? 1.469 -16.172 -4.719 1 96.69 41 MET B C 1
ATOM 1697 O O . MET B 1 41 ? 0.396 -16.062 -5.312 1 96.69 41 MET B O 1
ATOM 1701 N N . TYR B 1 42 ? 2.619 -15.984 -5.238 1 97.75 42 TYR B N 1
ATOM 1702 C CA . TYR B 1 42 ? 2.729 -15.484 -6.605 1 97.75 42 TYR B CA 1
ATOM 1703 C C . TYR B 1 42 ? 3.166 -16.594 -7.559 1 97.75 42 TYR B C 1
ATOM 1705 O O . TYR B 1 42 ? 3.9 -17.5 -7.168 1 97.75 42 TYR B O 1
ATOM 1713 N N . ILE B 1 43 ? 2.709 -16.438 -8.773 1 97.69 43 ILE B N 1
ATOM 1714 C CA . ILE B 1 43 ? 3.264 -17.266 -9.836 1 97.69 43 ILE B CA 1
ATOM 1715 C C . ILE B 1 43 ? 4.742 -16.938 -10.031 1 97.69 43 ILE B C 1
ATOM 1717 O O . ILE B 1 43 ? 5.098 -15.789 -10.305 1 97.69 43 ILE B O 1
ATOM 1721 N N . PRO B 1 44 ? 5.641 -17.953 -9.875 1 97.31 44 PRO B N 1
ATOM 1722 C CA . PRO B 1 44 ? 7.078 -17.672 -9.961 1 97.31 44 PRO B CA 1
ATOM 1723 C C . PRO B 1 44 ? 7.469 -16.984 -11.258 1 97.31 44 PRO B C 1
ATOM 1725 O O . PRO B 1 44 ? 8.281 -16.047 -11.242 1 97.31 44 PRO B O 1
ATOM 1728 N N . SER B 1 45 ? 6.863 -17.359 -12.406 1 96.69 45 SER B N 1
ATOM 1729 C CA . SER B 1 45 ? 7.195 -16.719 -13.68 1 96.69 45 SER B CA 1
ATOM 1730 C C . SER B 1 45 ? 6.77 -15.266 -13.695 1 96.69 45 SER B C 1
ATOM 1732 O O . SER B 1 45 ? 7.383 -14.438 -14.375 1 96.69 45 SER B O 1
ATOM 1734 N N . ALA B 1 46 ? 5.695 -14.969 -12.977 1 95.88 46 ALA B N 1
ATOM 1735 C CA . ALA B 1 46 ? 5.25 -13.578 -12.898 1 95.88 46 ALA B CA 1
ATOM 1736 C C . ALA B 1 46 ? 6.266 -12.727 -12.141 1 95.88 46 ALA B C 1
ATOM 1738 O O . ALA B 1 46 ? 6.574 -11.602 -12.555 1 95.88 46 ALA B O 1
ATOM 1739 N N . ILE B 1 47 ? 6.797 -13.234 -11.016 1 96.25 47 ILE B N 1
ATOM 1740 C CA . ILE B 1 47 ? 7.84 -12.547 -10.266 1 96.25 47 ILE B CA 1
ATOM 1741 C C . ILE B 1 47 ? 9.062 -12.336 -11.156 1 96.25 47 ILE B C 1
ATOM 1743 O O . ILE B 1 47 ? 9.594 -11.227 -11.25 1 96.25 47 ILE B O 1
ATOM 1747 N N . HIS B 1 48 ? 9.438 -13.43 -11.82 1 96 48 HIS B N 1
ATOM 1748 C CA . HIS B 1 48 ? 10.641 -13.406 -12.656 1 96 48 HIS B CA 1
ATOM 1749 C C . HIS B 1 48 ? 10.516 -12.383 -13.773 1 96 48 HIS B C 1
ATOM 1751 O O . HIS B 1 48 ? 11.477 -11.68 -14.086 1 96 48 HIS B O 1
ATOM 1757 N N . ARG B 1 49 ? 9.383 -12.367 -14.391 1 95.12 49 ARG B N 1
ATOM 1758 C CA . ARG B 1 49 ? 9.156 -11.406 -15.469 1 95.12 49 ARG B CA 1
ATOM 1759 C C . ARG B 1 49 ? 9.344 -9.977 -14.977 1 95.12 49 ARG B C 1
ATOM 1761 O O . ARG B 1 49 ? 9.984 -9.164 -15.648 1 95.12 49 ARG B O 1
ATOM 1768 N N . ARG B 1 50 ? 8.844 -9.625 -13.773 1 94.19 50 ARG B N 1
ATOM 1769 C CA . ARG B 1 50 ? 8.977 -8.281 -13.227 1 94.19 50 ARG B CA 1
ATOM 1770 C C . ARG B 1 50 ? 10.43 -7.969 -12.883 1 94.19 50 ARG B C 1
ATOM 1772 O O . ARG B 1 50 ? 10.898 -6.844 -13.086 1 94.19 50 ARG B O 1
ATOM 1779 N N . MET B 1 51 ? 11.078 -8.961 -12.406 1 93.38 51 MET B N 1
ATOM 1780 C CA . MET B 1 51 ? 12.492 -8.82 -12.07 1 93.38 51 MET B CA 1
ATOM 1781 C C . MET B 1 51 ? 13.328 -8.578 -13.32 1 93.38 51 MET B C 1
ATOM 1783 O O . MET B 1 51 ? 14.211 -7.715 -13.32 1 93.38 51 MET B O 1
ATOM 1787 N N . THR B 1 52 ? 12.992 -9.281 -14.352 1 92.56 52 THR B N 1
ATOM 1788 C CA . THR B 1 52 ? 13.805 -9.195 -15.562 1 92.56 52 THR B CA 1
ATOM 1789 C C . THR B 1 52 ? 13.469 -7.934 -16.344 1 92.56 52 THR B C 1
ATOM 1791 O O . THR B 1 52 ? 14.297 -7.426 -17.094 1 92.56 52 THR B O 1
ATOM 1794 N N . ASP B 1 53 ? 12.227 -7.469 -16.234 1 92.69 53 ASP B N 1
ATOM 1795 C CA . ASP B 1 53 ? 11.805 -6.25 -16.906 1 92.69 53 ASP B CA 1
ATOM 1796 C C . ASP B 1 53 ? 12.422 -5.012 -16.25 1 92.69 53 ASP B C 1
ATOM 1798 O O . ASP B 1 53 ? 12.5 -3.953 -16.875 1 92.69 53 ASP B O 1
ATOM 1802 N N . ALA B 1 54 ? 12.852 -5.105 -15.047 1 93 54 ALA B N 1
ATOM 1803 C CA . ALA B 1 54 ? 13.422 -3.979 -14.305 1 93 54 ALA B CA 1
ATOM 1804 C C . ALA B 1 54 ? 14.914 -3.832 -14.594 1 93 54 ALA B C 1
ATOM 1806 O O . ALA B 1 54 ? 15.617 -4.828 -14.766 1 93 54 ALA B O 1
ATOM 1807 N N . PRO B 1 55 ? 15.344 -2.588 -14.695 1 92.25 55 PRO B N 1
ATOM 1808 C CA . PRO B 1 55 ? 16.797 -2.402 -14.742 1 92.25 55 PRO B CA 1
ATOM 1809 C C . PRO B 1 55 ? 17.516 -3.059 -13.562 1 92.25 55 PRO B C 1
ATOM 1811 O O . PRO B 1 55 ? 16.969 -3.109 -12.453 1 92.25 55 PRO B O 1
ATOM 1814 N N . PRO B 1 56 ? 18.703 -3.59 -13.797 1 89.81 56 PRO B N 1
ATOM 1815 C CA . PRO B 1 56 ? 19.438 -4.332 -12.766 1 89.81 56 PRO B CA 1
ATOM 1816 C C . PRO B 1 56 ? 19.516 -3.574 -11.445 1 89.81 56 PRO B C 1
ATOM 1818 O O . PRO B 1 56 ? 19.391 -4.176 -10.375 1 89.81 56 PRO B O 1
ATOM 1821 N N . GLU B 1 57 ? 19.688 -2.264 -11.492 1 91.31 57 GLU B N 1
ATOM 1822 C CA . GLU B 1 57 ? 19.875 -1.469 -10.281 1 91.31 57 GLU B CA 1
ATOM 1823 C C . GLU B 1 57 ? 18.578 -1.345 -9.492 1 91.31 57 GLU B C 1
ATOM 1825 O O . GLU B 1 57 ? 18.594 -0.98 -8.312 1 91.31 57 GLU B O 1
ATOM 1830 N N . GLU B 1 58 ? 17.469 -1.738 -10.117 1 93.62 58 GLU B N 1
ATOM 1831 C CA . GLU B 1 58 ? 16.172 -1.559 -9.469 1 93.62 58 GLU B CA 1
ATOM 1832 C C . GLU B 1 58 ? 15.586 -2.896 -9.039 1 93.62 58 GLU B C 1
ATOM 1834 O O . GLU B 1 58 ? 14.547 -2.938 -8.375 1 93.62 58 GLU B O 1
ATOM 1839 N N . ARG B 1 59 ? 16.219 -3.99 -9.305 1 92.5 59 ARG B N 1
ATOM 1840 C CA . ARG B 1 59 ? 15.68 -5.324 -9.094 1 92.5 59 ARG B CA 1
ATOM 1841 C C . ARG B 1 59 ? 15.508 -5.613 -7.602 1 92.5 59 ARG B C 1
ATOM 1843 O O . ARG B 1 59 ? 14.555 -6.285 -7.199 1 92.5 59 ARG B O 1
ATOM 1850 N N . VAL B 1 60 ? 16.469 -5.09 -6.863 1 92.62 60 VAL B N 1
ATOM 1851 C CA . VAL B 1 60 ? 16.344 -5.273 -5.422 1 92.62 60 VAL B CA 1
ATOM 1852 C C . VAL B 1 60 ? 15.047 -4.645 -4.926 1 92.62 60 VAL B C 1
ATOM 1854 O O . VAL B 1 60 ? 14.336 -5.234 -4.109 1 92.62 60 VAL B O 1
ATOM 1857 N N . GLY B 1 61 ? 14.664 -3.518 -5.457 1 93.12 61 GLY B N 1
ATOM 1858 C CA . GLY B 1 61 ? 13.422 -2.85 -5.094 1 93.12 61 GLY B CA 1
ATOM 1859 C C . GLY B 1 61 ? 12.18 -3.635 -5.488 1 93.12 61 GLY B C 1
ATOM 1860 O O . GLY B 1 61 ? 11.188 -3.646 -4.758 1 93.12 61 GLY B O 1
ATOM 1861 N N . VAL B 1 62 ? 12.297 -4.324 -6.578 1 95.75 62 VAL B N 1
ATOM 1862 C CA . VAL B 1 62 ? 11.172 -5.117 -7.066 1 95.75 62 VAL B CA 1
ATOM 1863 C C . VAL B 1 62 ? 10.875 -6.25 -6.09 1 95.75 62 VAL B C 1
ATOM 1865 O O . VAL B 1 62 ? 9.734 -6.441 -5.676 1 95.75 62 VAL B O 1
ATOM 1868 N N . ILE B 1 63 ? 11.922 -7.02 -5.719 1 95.56 63 ILE B N 1
ATOM 1869 C CA . ILE B 1 63 ? 11.703 -8.156 -4.832 1 95.56 63 ILE B CA 1
ATOM 1870 C C . ILE B 1 63 ? 11.25 -7.664 -3.459 1 95.56 63 ILE B C 1
ATOM 1872 O O . ILE B 1 63 ? 10.422 -8.297 -2.807 1 95.56 63 ILE B O 1
ATOM 1876 N N . GLU B 1 64 ? 11.789 -6.516 -3.021 1 94.25 64 GLU B N 1
ATOM 1877 C CA . GLU B 1 64 ? 11.383 -5.938 -1.745 1 94.25 64 GLU B CA 1
ATOM 1878 C C . GLU B 1 64 ? 9.906 -5.547 -1.763 1 94.25 64 GLU B C 1
ATOM 1880 O O . GLU B 1 64 ? 9.211 -5.684 -0.754 1 94.25 64 GLU B O 1
ATOM 1885 N N . SER B 1 65 ? 9.461 -5.066 -2.844 1 96.06 65 SER B N 1
ATOM 1886 C CA . SER B 1 65 ? 8.055 -4.676 -2.957 1 96.06 65 SER B CA 1
ATOM 1887 C C . SER B 1 65 ? 7.137 -5.887 -2.873 1 96.06 65 SER B C 1
ATOM 1889 O O . SER B 1 65 ? 6.066 -5.82 -2.266 1 96.06 65 SER B O 1
ATOM 1891 N N . PHE B 1 66 ? 7.543 -7.02 -3.461 1 96.62 66 PHE B N 1
ATOM 1892 C CA . PHE B 1 66 ? 6.773 -8.25 -3.328 1 96.62 66 PHE B CA 1
ATOM 1893 C C . PHE B 1 66 ? 6.754 -8.727 -1.879 1 96.62 66 PHE B C 1
ATOM 1895 O O . PHE B 1 66 ? 5.711 -9.141 -1.368 1 96.62 66 PHE B O 1
ATOM 1902 N N . LEU B 1 67 ? 7.926 -8.633 -1.324 1 95.88 67 LEU B N 1
ATOM 1903 C CA . LEU B 1 67 ? 8.047 -9.07 0.06 1 95.88 67 LEU B CA 1
ATOM 1904 C C . LEU B 1 67 ? 7.188 -8.219 0.982 1 95.88 67 LEU B C 1
ATOM 1906 O O . LEU B 1 67 ? 6.566 -8.727 1.916 1 95.88 67 LEU B O 1
ATOM 1910 N N . TYR B 1 68 ? 7.172 -6.969 0.683 1 94.94 68 TYR B N 1
ATOM 1911 C CA . TYR B 1 68 ? 6.359 -6.07 1.494 1 94.94 68 TYR B CA 1
ATOM 1912 C C . TYR B 1 68 ? 4.883 -6.438 1.401 1 94.94 68 TYR B C 1
ATOM 1914 O O . TYR B 1 68 ? 4.18 -6.469 2.414 1 94.94 68 TYR B O 1
ATOM 1922 N N . HIS B 1 69 ? 4.418 -6.617 0.225 1 95.38 69 HIS B N 1
ATOM 1923 C CA . HIS B 1 69 ? 3.021 -6.984 0.041 1 95.38 69 HIS B CA 1
ATOM 1924 C C . HIS B 1 69 ? 2.701 -8.305 0.743 1 95.38 69 HIS B C 1
ATOM 1926 O O . HIS B 1 69 ? 1.656 -8.43 1.385 1 95.38 69 HIS B O 1
ATOM 1932 N N . TYR B 1 70 ? 3.553 -9.328 0.587 1 95.81 70 TYR B N 1
ATOM 1933 C CA . TYR B 1 70 ? 3.354 -10.594 1.291 1 95.81 70 TYR B CA 1
ATOM 1934 C C . TYR B 1 70 ? 3.244 -10.367 2.795 1 95.81 70 TYR B C 1
ATOM 1936 O O . TYR B 1 70 ? 2.344 -10.906 3.445 1 95.81 70 TYR B O 1
ATOM 1944 N N . TRP B 1 71 ? 4.211 -9.609 3.277 1 94.56 71 TRP B N 1
ATOM 1945 C CA . TRP B 1 71 ? 4.227 -9.273 4.699 1 94.56 71 TRP B CA 1
ATOM 1946 C C . TRP B 1 71 ? 2.926 -8.602 5.117 1 94.56 71 TRP B C 1
ATOM 1948 O O . TRP B 1 71 ? 2.33 -8.961 6.133 1 94.56 71 TRP B O 1
ATOM 1958 N N . ALA B 1 72 ? 2.479 -7.602 4.359 1 95.06 72 ALA B N 1
ATOM 1959 C CA . ALA B 1 72 ? 1.248 -6.883 4.672 1 95.06 72 ALA B CA 1
ATOM 1960 C C . ALA B 1 72 ? 0.062 -7.836 4.77 1 95.06 72 ALA B C 1
ATOM 1962 O O . ALA B 1 72 ? -0.785 -7.699 5.652 1 95.06 72 ALA B O 1
ATOM 1963 N N . ARG B 1 73 ? 0.037 -8.812 3.896 1 93.25 73 ARG B N 1
ATOM 1964 C CA . ARG B 1 73 ? -1.062 -9.773 3.887 1 93.25 73 ARG B CA 1
ATOM 1965 C C . ARG B 1 73 ? -0.954 -10.742 5.062 1 93.25 73 ARG B C 1
ATOM 1967 O O . ARG B 1 73 ? -1.955 -11.32 5.492 1 93.25 73 ARG B O 1
ATOM 1974 N N . SER B 1 74 ? 0.247 -10.914 5.566 1 90.75 74 SER B N 1
ATOM 1975 C CA . SER B 1 74 ? 0.415 -11.75 6.754 1 90.75 74 SER B CA 1
ATOM 1976 C C . SER B 1 74 ? -0.083 -11.031 8.008 1 90.75 74 SER B C 1
ATOM 1978 O O . SER B 1 74 ? -0.477 -11.68 8.977 1 90.75 74 SER B O 1
ATOM 1980 N N . LYS B 1 75 ? -0.063 -9.703 7.992 1 91.12 75 LYS B N 1
ATOM 1981 C CA . LYS B 1 75 ? -0.536 -8.906 9.117 1 91.12 75 LYS B CA 1
ATOM 1982 C C . LYS B 1 75 ? -2.045 -8.695 9.047 1 91.12 75 LYS B C 1
ATOM 1984 O O . LYS B 1 75 ? -2.729 -8.727 10.078 1 91.12 75 LYS B O 1
ATOM 1989 N N . ASP B 1 76 ? -2.512 -8.469 7.879 1 93.19 76 ASP B N 1
ATOM 1990 C CA . ASP B 1 76 ? -3.93 -8.305 7.574 1 93.19 76 ASP B CA 1
ATOM 1991 C C . ASP B 1 76 ? -4.328 -9.133 6.355 1 93.19 76 ASP B C 1
ATOM 1993 O O . ASP B 1 76 ? -4.242 -8.656 5.219 1 93.19 76 ASP B O 1
ATOM 1997 N N . MET B 1 77 ? -4.812 -10.227 6.57 1 88.75 77 MET B N 1
ATOM 1998 C CA . MET B 1 77 ? -5.09 -11.195 5.512 1 88.75 77 MET B CA 1
ATOM 1999 C C . MET B 1 77 ? -6.215 -10.695 4.605 1 88.75 77 MET B C 1
ATOM 2001 O O . MET B 1 77 ? -6.309 -11.109 3.445 1 88.75 77 MET B O 1
ATOM 2005 N N . LEU B 1 78 ? -6.996 -9.836 5.098 1 90.75 78 LEU B N 1
ATOM 2006 C CA . LEU B 1 78 ? -8.164 -9.367 4.355 1 90.75 78 LEU B CA 1
ATOM 2007 C C . LEU B 1 78 ? -7.789 -8.211 3.438 1 90.75 78 LEU B C 1
ATOM 2009 O O . LEU B 1 78 ? -8.109 -8.227 2.248 1 90.75 78 LEU B O 1
ATOM 2013 N N . ARG B 1 79 ? -7.051 -7.305 4.008 1 91.94 79 ARG B N 1
ATOM 2014 C CA . ARG B 1 79 ? -6.867 -6.062 3.268 1 91.94 79 ARG B CA 1
ATOM 2015 C C . ARG B 1 79 ? -5.438 -5.934 2.756 1 91.94 79 ARG B C 1
ATOM 2017 O O . ARG B 1 79 ? -5.172 -5.195 1.807 1 91.94 79 ARG B O 1
ATOM 2024 N N . GLY B 1 80 ? -4.48 -6.566 3.371 1 93.12 80 GLY B N 1
ATOM 2025 C CA . GLY B 1 80 ? -3.086 -6.465 2.973 1 93.12 80 GLY B CA 1
ATOM 2026 C C . GLY B 1 80 ? -2.566 -5.043 2.977 1 93.12 80 GLY B C 1
ATOM 2027 O O . GLY B 1 80 ? -2.803 -4.289 3.926 1 93.12 80 GLY B O 1
ATOM 2028 N N . SER B 1 81 ? -1.853 -4.688 1.891 1 93.56 81 SER B N 1
ATOM 2029 C CA . SER B 1 81 ? -1.273 -3.352 1.791 1 93.56 81 SER B CA 1
ATOM 2030 C C . SER B 1 81 ? -2.354 -2.293 1.59 1 93.56 81 SER B C 1
ATOM 2032 O O . SER B 1 81 ? -2.145 -1.119 1.901 1 93.56 81 SER B O 1
ATOM 2034 N N . MET B 1 82 ? -3.465 -2.691 1.019 1 93.75 82 MET B N 1
ATOM 2035 C CA . MET B 1 82 ? -4.574 -1.757 0.851 1 93.75 82 MET B CA 1
ATOM 2036 C C . MET B 1 82 ? -5.039 -1.219 2.199 1 93.75 82 MET B C 1
ATOM 2038 O O . MET B 1 82 ? -5.395 -0.044 2.314 1 93.75 82 MET B O 1
ATOM 2042 N N . GLY B 1 83 ? -5.043 -2.135 3.195 1 93.5 83 GLY B N 1
ATOM 2043 C CA . GLY B 1 83 ? -5.398 -1.689 4.531 1 93.5 83 GLY B CA 1
ATOM 2044 C C . GLY B 1 83 ? -4.449 -0.641 5.082 1 93.5 83 GLY B C 1
ATOM 2045 O O . GLY B 1 83 ? -4.887 0.347 5.68 1 93.5 83 GLY B O 1
ATOM 2046 N N . ILE B 1 84 ? -3.199 -0.844 4.895 1 94.81 84 ILE B N 1
ATOM 2047 C CA . ILE B 1 84 ? -2.178 0.097 5.344 1 94.81 84 ILE B CA 1
ATOM 2048 C C . ILE B 1 84 ? -2.355 1.433 4.629 1 94.81 84 ILE B C 1
ATOM 2050 O O . ILE B 1 84 ? -2.262 2.494 5.246 1 94.81 84 ILE B O 1
ATOM 2054 N N . LEU B 1 85 ? -2.605 1.346 3.367 1 95.31 85 LEU B N 1
ATOM 2055 C CA . LEU B 1 85 ? -2.818 2.541 2.559 1 95.31 85 LEU B CA 1
ATOM 2056 C C . LEU B 1 85 ? -4.043 3.312 3.039 1 95.31 85 LEU B C 1
ATOM 2058 O O . LEU B 1 85 ? -4.016 4.543 3.119 1 95.31 85 LEU B O 1
ATOM 2062 N N . GLU B 1 86 ? -5.105 2.611 3.281 1 93.31 86 GLU B N 1
ATOM 2063 C CA . GLU B 1 86 ? -6.32 3.238 3.789 1 93.31 86 GLU B CA 1
ATOM 2064 C C . GLU B 1 86 ? -6.062 3.947 5.117 1 93.31 86 GLU B C 1
ATOM 2066 O O . GLU B 1 86 ? -6.523 5.074 5.324 1 93.31 86 GLU B O 1
ATOM 2071 N N . ASP B 1 87 ? -5.383 3.305 6.008 1 93.25 87 ASP B N 1
ATOM 2072 C CA . ASP B 1 87 ? -5.07 3.902 7.305 1 93.25 87 ASP B CA 1
ATOM 2073 C C . ASP B 1 87 ? -4.234 5.168 7.137 1 93.25 87 ASP B C 1
ATOM 2075 O O . ASP B 1 87 ? -4.5 6.184 7.785 1 93.25 87 ASP B O 1
ATOM 2079 N N . LEU B 1 88 ? 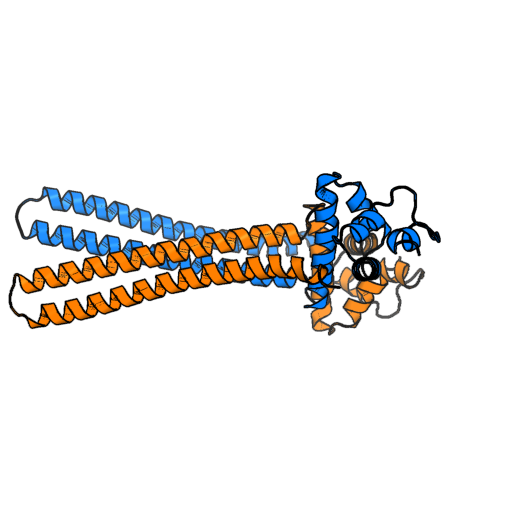-3.252 5.074 6.301 1 94.56 88 LEU B N 1
ATOM 2080 C CA . LEU B 1 88 ? -2.381 6.219 6.059 1 94.56 88 LEU B CA 1
ATOM 2081 C C . LEU B 1 88 ? -3.158 7.371 5.43 1 94.56 88 LEU B C 1
ATOM 2083 O O . LEU B 1 88 ? -2.949 8.531 5.785 1 94.56 88 LEU B O 1
ATOM 2087 N N . SER B 1 89 ? -3.973 7.066 4.516 1 93.25 89 SER B N 1
ATOM 2088 C CA . SER B 1 89 ? -4.797 8.078 3.859 1 93.25 89 SER B CA 1
ATOM 2089 C C . SER B 1 89 ? -5.711 8.773 4.859 1 93.25 89 SER B C 1
ATOM 2091 O O . SER B 1 89 ? -5.934 9.984 4.766 1 93.25 89 SER B O 1
ATOM 2093 N N . ALA B 1 90 ? -6.254 8.023 5.742 1 93.88 90 ALA B N 1
ATOM 2094 C CA . ALA B 1 90 ? -7.098 8.602 6.785 1 93.88 90 ALA B CA 1
ATOM 2095 C C . ALA B 1 90 ? -6.297 9.547 7.676 1 93.88 90 ALA B C 1
ATOM 2097 O O . ALA B 1 90 ? -6.77 10.633 8.023 1 93.88 90 ALA B O 1
ATOM 2098 N N . GLU B 1 91 ? -5.168 9.109 8.031 1 95.81 91 GLU B N 1
ATOM 2099 C CA . GLU B 1 91 ? -4.293 9.953 8.836 1 95.81 91 GLU B CA 1
ATOM 2100 C C . GLU B 1 91 ? -3.939 11.242 8.109 1 95.81 91 GLU B C 1
ATOM 2102 O O . GLU B 1 91 ? -3.914 12.32 8.711 1 95.81 91 GLU B O 1
ATOM 2107 N N . LEU B 1 92 ? -3.631 11.102 6.887 1 95.62 92 LEU B N 1
ATOM 2108 C CA . LEU B 1 92 ? -3.307 12.281 6.086 1 95.62 92 LEU B CA 1
ATOM 2109 C C . LEU B 1 92 ? -4.48 13.258 6.051 1 95.62 92 LEU B C 1
ATOM 2111 O O . LEU B 1 92 ? -4.285 14.469 6.156 1 95.62 92 LEU B O 1
ATOM 2115 N N . ALA B 1 93 ? -5.629 12.734 5.859 1 94.31 93 ALA B N 1
ATOM 2116 C CA . ALA B 1 93 ? -6.824 13.57 5.859 1 94.31 93 ALA B CA 1
ATOM 2117 C C . ALA B 1 93 ? -6.969 14.32 7.18 1 94.31 93 ALA B C 1
ATOM 2119 O O . ALA B 1 93 ? -7.32 15.508 7.195 1 94.31 93 ALA B O 1
ATOM 2120 N N . GLU B 1 94 ? -6.738 13.641 8.234 1 95.44 94 GLU B N 1
ATOM 2121 C CA . GLU B 1 94 ? -6.805 14.258 9.555 1 95.44 94 GLU B CA 1
ATOM 2122 C C . GLU B 1 94 ? -5.785 15.391 9.688 1 95.44 94 GLU B C 1
ATOM 2124 O O . GLU B 1 94 ? -6.105 16.453 10.211 1 95.44 94 GLU B O 1
ATOM 2129 N N . LYS B 1 95 ? -4.613 15.086 9.188 1 96.5 95 LYS B N 1
ATOM 2130 C CA . LYS B 1 95 ? -3.562 16.094 9.281 1 96.5 95 LYS B CA 1
ATOM 2131 C C . LYS B 1 95 ? -3.879 17.297 8.391 1 96.5 95 LYS B C 1
ATOM 2133 O O . LYS B 1 95 ? -3.59 18.438 8.758 1 96.5 95 LYS B O 1
ATOM 2138 N N . ASN B 1 96 ? -4.406 17.016 7.305 1 93.38 96 ASN B N 1
ATOM 2139 C CA . ASN B 1 96 ? -4.844 18.109 6.445 1 93.38 96 ASN B CA 1
ATOM 2140 C C . ASN B 1 96 ? -5.879 18.984 7.141 1 93.38 96 ASN B C 1
ATOM 2142 O O . ASN B 1 96 ? -5.809 20.219 7.066 1 93.38 96 ASN B O 1
ATOM 2146 N N . ALA B 1 97 ? -6.781 18.453 7.801 1 94.69 97 ALA B N 1
ATOM 2147 C CA . ALA B 1 97 ? -7.797 19.203 8.539 1 94.69 97 ALA B CA 1
ATOM 2148 C C . ALA B 1 97 ? -7.168 20.016 9.664 1 94.69 97 ALA B C 1
ATOM 2150 O O . ALA B 1 97 ? -7.562 21.156 9.906 1 94.69 97 ALA B O 1
ATOM 2151 N N . GLU B 1 98 ? -6.254 19.375 10.32 1 94.06 98 GLU B N 1
ATOM 2152 C CA . GLU B 1 98 ? -5.551 20.062 11.398 1 94.06 98 GLU B CA 1
ATOM 2153 C C . GLU B 1 98 ? -4.797 21.281 10.883 1 94.06 98 GLU B C 1
ATOM 2155 O O . GLU B 1 98 ? -4.816 22.344 11.508 1 94.06 98 GLU B O 1
ATOM 2160 N N . VAL B 1 99 ? -4.133 21.125 9.789 1 94.88 99 VAL B N 1
ATOM 2161 C CA . VAL B 1 99 ? -3.416 22.234 9.164 1 94.88 99 VAL B CA 1
ATOM 2162 C C . VAL B 1 99 ? -4.391 23.359 8.844 1 94.88 99 VAL B C 1
ATOM 2164 O O . VAL B 1 99 ? -4.125 24.531 9.148 1 94.88 99 VAL B O 1
ATOM 2167 N N . GLN B 1 100 ? -5.441 22.984 8.281 1 91.56 100 GLN B N 1
ATOM 2168 C CA . GLN B 1 100 ? -6.43 24 7.926 1 91.56 100 GLN B CA 1
ATOM 2169 C C . GLN B 1 100 ? -6.941 24.734 9.164 1 91.56 100 GLN B C 1
ATOM 2171 O O . GLN B 1 100 ? -7.102 25.953 9.148 1 91.56 100 GLN B O 1
ATOM 2176 N N . LYS B 1 101 ? -7.215 24.062 10.195 1 93.62 101 LYS B N 1
ATOM 2177 C CA . LYS B 1 101 ? -7.676 24.656 11.445 1 93.62 101 LYS B CA 1
ATOM 2178 C C . LYS B 1 101 ? -6.637 25.609 12.023 1 93.62 101 LYS B C 1
ATOM 2180 O O . LYS B 1 101 ? -6.973 26.719 12.445 1 93.62 101 LYS B O 1
ATOM 2185 N N . LEU B 1 102 ? -5.43 25.156 12.016 1 93.44 102 LEU B N 1
ATOM 2186 C CA . LEU B 1 102 ? -4.348 25.969 12.562 1 93.44 102 LEU B CA 1
ATOM 2187 C C . LEU B 1 102 ? -4.129 27.219 11.711 1 93.44 102 LEU B C 1
ATOM 2189 O O . LEU B 1 102 ? -3.895 28.312 12.25 1 93.44 102 LEU B O 1
ATOM 2193 N N . GLU B 1 103 ? -4.238 27.047 10.438 1 86.44 103 GLU B N 1
ATOM 2194 C CA . GLU B 1 103 ? -4.113 28.188 9.539 1 86.44 103 GLU B CA 1
ATOM 2195 C C . GLU B 1 103 ? -5.219 29.219 9.797 1 86.44 103 GLU B C 1
ATOM 2197 O O . GLU B 1 103 ? -4.969 30.422 9.789 1 86.44 103 GLU B O 1
ATOM 2202 N N . ALA B 1 104 ? -6.344 28.734 9.984 1 88 104 ALA B N 1
ATOM 2203 C CA . ALA B 1 104 ? -7.477 29.609 10.273 1 88 104 ALA B CA 1
ATOM 2204 C C . ALA B 1 104 ? -7.281 30.344 11.602 1 88 104 ALA B C 1
ATOM 2206 O O . ALA B 1 104 ? -7.535 31.547 11.695 1 88 104 ALA B O 1
ATOM 2207 N N . GLU B 1 105 ? -6.891 29.656 12.578 1 83 105 GLU B N 1
ATOM 2208 C CA . GLU B 1 105 ? -6.637 30.266 13.883 1 83 105 GLU B CA 1
ATOM 2209 C C . GLU B 1 105 ? -5.535 31.312 13.805 1 83 105 GLU B C 1
ATOM 2211 O O . GLU B 1 105 ? -5.648 32.375 14.406 1 83 105 GLU B O 1
ATOM 2216 N N . LEU B 1 106 ? -4.527 31.031 13.117 1 86.44 106 LEU B N 1
ATOM 2217 C CA . LEU B 1 106 ? -3.42 31.969 12.93 1 86.44 106 LEU B CA 1
ATOM 2218 C C . LEU B 1 106 ? -3.889 33.219 12.203 1 86.44 106 LEU B C 1
ATOM 2220 O O . LEU B 1 106 ? -3.51 34.344 12.578 1 86.44 106 LEU B O 1
ATOM 2224 N N . ALA B 1 107 ? -4.609 32.969 11.211 1 81.94 107 ALA B N 1
ATOM 2225 C CA . ALA B 1 107 ? -5.152 34.094 10.469 1 81.94 107 ALA B CA 1
ATOM 2226 C C . ALA B 1 107 ? -6.023 34.969 11.367 1 81.94 107 ALA B C 1
ATOM 2228 O O . ALA B 1 107 ? -5.941 36.219 11.312 1 81.94 107 ALA B O 1
ATOM 2229 N N . ASP B 1 108 ? -6.82 34.406 12.156 1 82.06 108 ASP B N 1
ATOM 2230 C CA . ASP B 1 108 ? -7.684 35.125 13.086 1 82.06 108 ASP B CA 1
ATOM 2231 C C . ASP B 1 108 ? -6.863 35.906 14.086 1 82.06 108 ASP B C 1
ATOM 2233 O O . ASP B 1 108 ? -7.168 37.094 14.352 1 82.06 108 ASP B O 1
ATOM 2237 N N . LEU B 1 109 ? -5.844 35.406 14.609 1 83.25 109 LEU B N 1
ATOM 2238 C CA . LEU B 1 109 ? -5.004 36.062 15.602 1 83.25 109 LEU B CA 1
ATOM 2239 C C . LEU B 1 109 ? -4.238 37.219 14.977 1 83.25 109 LEU B C 1
ATOM 2241 O O . LEU B 1 109 ? -4.066 38.25 15.602 1 83.25 109 LEU B O 1
ATOM 2245 N N . LYS B 1 110 ? -3.812 37 13.82 1 78.75 110 LYS B N 1
ATOM 2246 C CA . LYS B 1 110 ? -3.1 38.062 13.117 1 78.75 110 LYS B CA 1
ATOM 2247 C C . LYS B 1 110 ? -4.023 39.219 12.812 1 78.75 110 LYS B C 1
ATOM 2249 O O . LYS B 1 110 ? -3.615 40.375 12.914 1 78.75 110 LYS B O 1
ATOM 2254 N N . TRP B 1 111 ? -5.211 38.875 12.523 1 78 111 TRP B N 1
ATOM 2255 C CA . TRP B 1 111 ? -6.203 39.938 12.266 1 78 111 TRP B CA 1
ATOM 2256 C C . TRP B 1 111 ? -6.523 40.688 13.547 1 78 111 TRP B C 1
ATOM 2258 O O . TRP B 1 111 ? -6.594 41.938 13.531 1 78 111 TRP B O 1
ATOM 2268 N N . GLU B 1 112 ? -6.668 40 14.641 1 72.69 112 GLU B N 1
ATOM 2269 C CA . GLU B 1 112 ? -6.938 40.656 15.93 1 72.69 112 GLU B CA 1
ATOM 2270 C C . GLU B 1 112 ? -5.797 41.562 16.344 1 72.69 112 GLU B C 1
ATOM 2272 O O . GLU B 1 112 ? -6.031 42.656 16.875 1 72.69 112 GLU B O 1
ATOM 2277 N N . HIS B 1 113 ? -4.613 41.125 16.109 1 71.69 113 HIS B N 1
ATOM 2278 C CA . HIS B 1 113 ? -3.434 41.906 16.438 1 71.69 113 HIS B CA 1
ATOM 2279 C C . HIS B 1 113 ? -3.359 43.188 15.609 1 71.69 113 HIS B C 1
ATOM 2281 O O . HIS B 1 113 ? -3.02 44.25 16.125 1 71.69 113 HIS B O 1
ATOM 2287 N N . LYS B 1 114 ? -3.752 43.094 14.438 1 66.12 114 LYS B N 1
ATOM 2288 C CA . LYS B 1 114 ? -3.729 44.219 13.539 1 66.12 114 LYS B CA 1
ATOM 2289 C C . LYS B 1 114 ? -4.809 45.25 13.914 1 66.12 114 LYS B C 1
ATOM 2291 O O . LYS B 1 114 ? -4.574 46.438 13.883 1 66.12 114 LYS B O 1
ATOM 2296 N N . GLU B 1 115 ? -5.875 44.781 14.312 1 65.06 115 GLU B N 1
ATOM 2297 C CA . GLU B 1 115 ? -6.98 45.656 14.711 1 65.06 115 GLU B CA 1
ATOM 2298 C C . GLU B 1 115 ? -6.668 46.406 16 1 65.06 115 GLU B C 1
ATOM 2300 O O . GLU B 1 115 ? -6.973 47.594 16.125 1 65.06 115 GLU B O 1
ATOM 2305 N N . LYS B 1 116 ? -6.047 45.781 16.953 1 66.88 116 LYS B N 1
ATOM 2306 C CA . LYS B 1 116 ? -5.672 46.406 18.219 1 66.88 116 LYS B CA 1
ATOM 2307 C C . LYS B 1 116 ? -4.582 47.438 18.016 1 66.88 116 LYS B C 1
ATOM 2309 O O . LYS B 1 116 ? -4.621 48.531 18.641 1 66.88 116 LYS B O 1
ATOM 2314 N N . PHE B 1 117 ? -3.732 47.094 17.188 1 60.62 117 PHE B N 1
ATOM 2315 C CA . PHE B 1 117 ? -2.67 48.031 16.859 1 60.62 117 PHE B CA 1
ATOM 2316 C C . PHE B 1 117 ? -3.236 49.281 16.188 1 60.62 117 PHE B C 1
ATOM 2318 O O . PHE B 1 117 ? -2.848 50.406 16.516 1 60.62 117 PHE B O 1
ATOM 2325 N N . ALA B 1 118 ? -4.215 49.031 15.344 1 58.78 118 ALA B N 1
ATOM 2326 C CA . ALA B 1 118 ? -4.855 50.156 14.641 1 58.78 118 ALA B CA 1
ATOM 2327 C C . ALA B 1 118 ? -5.68 51 15.594 1 58.78 118 ALA B C 1
ATOM 2329 O O . ALA B 1 118 ? -5.68 52.219 15.492 1 58.78 118 ALA B O 1
ATOM 2330 N N . ALA B 1 119 ? -6.266 50.469 16.609 1 60.5 119 ALA B N 1
ATOM 2331 C CA . ALA B 1 119 ? -7.086 51.156 17.578 1 60.5 119 ALA B CA 1
ATOM 2332 C C . ALA B 1 119 ? -6.215 52 18.531 1 60.5 119 ALA B C 1
ATOM 2334 O O . ALA B 1 119 ? -6.594 53.094 18.922 1 60.5 119 ALA B O 1
ATOM 2335 N N . GLU B 1 120 ? -5.117 51.531 18.922 1 59.84 120 GLU B N 1
ATOM 2336 C CA . GLU B 1 120 ? -4.211 52.25 19.828 1 59.84 120 GLU B CA 1
ATOM 2337 C C . GLU B 1 120 ? -3.566 53.438 19.141 1 59.84 120 GLU B C 1
ATOM 2339 O O . GLU B 1 120 ? -3.342 54.469 19.75 1 59.84 120 GLU B O 1
ATOM 2344 N N . MET B 1 121 ? -3.342 53.281 17.891 1 53.78 121 MET B N 1
ATOM 2345 C CA . MET B 1 121 ? -2.752 54.375 17.125 1 53.78 121 MET B CA 1
ATOM 2346 C C . MET B 1 121 ? -3.77 55.469 16.906 1 53.78 121 MET B C 1
ATOM 2348 O O . MET B 1 121 ? -3.398 56.656 16.766 1 53.78 121 MET B O 1
ATOM 2352 N N . VAL B 1 122 ? -5.043 55.062 16.672 1 51.91 122 VAL B N 1
ATOM 2353 C CA . VAL B 1 122 ? -6.082 56.062 16.469 1 51.91 122 VAL B CA 1
ATOM 2354 C C . VAL B 1 122 ? -6.301 56.844 17.766 1 51.91 122 VAL B C 1
ATOM 2356 O O . VAL B 1 122 ? -6.691 58 17.734 1 51.91 122 VAL B O 1
ATOM 2359 N N . SER B 1 123 ? -6.359 56.156 18.922 1 51.75 123 SER B N 1
ATOM 2360 C CA . SER B 1 123 ? -6.582 56.969 20.109 1 51.75 123 SER B CA 1
ATOM 2361 C C . SER B 1 123 ? -5.453 58 20.312 1 51.75 123 SER B C 1
ATOM 2363 O O . SER B 1 123 ? -5.613 58.969 21.047 1 51.75 123 SER B O 1
ATOM 2365 N N . ASP B 1 124 ? -4.246 57.5 19.922 1 47.66 124 ASP B N 1
ATOM 2366 C CA . ASP B 1 124 ? -3.303 58.594 20 1 47.66 124 ASP B CA 1
ATOM 2367 C C . ASP B 1 124 ? -3.506 59.594 18.828 1 47.66 124 ASP B C 1
ATOM 2369 O O . ASP B 1 124 ? -4.566 60.188 18.719 1 47.66 124 ASP B O 1
ATOM 2373 N N . ASP B 1 125 ? -2.512 59.875 17.828 1 45.88 125 ASP B N 1
ATOM 2374 C CA . ASP B 1 125 ? -2.686 60.938 16.844 1 45.88 125 ASP B CA 1
ATOM 2375 C C . ASP B 1 125 ? -3.646 60.531 15.734 1 45.88 125 ASP B C 1
ATOM 2377 O O . ASP B 1 125 ? -4.746 61.062 15.625 1 45.88 125 ASP B O 1
ATOM 2381 N N . ASP B 1 126 ? -3.055 60.312 14.242 1 46.88 126 ASP B N 1
ATOM 2382 C CA . ASP B 1 126 ? -3.359 60.656 12.859 1 46.88 126 ASP B CA 1
ATOM 2383 C C . ASP B 1 126 ? -4.086 59.531 12.148 1 46.88 126 ASP B C 1
ATOM 2385 O O . ASP B 1 126 ? -3.822 58.344 12.406 1 46.88 126 ASP B O 1
ATOM 2389 N N . GLU B 1 127 ? -5.215 59.75 11.25 1 48.12 127 GLU B N 1
ATOM 2390 C CA . GLU B 1 127 ? -6.078 59.188 10.203 1 48.12 127 GLU B CA 1
ATOM 2391 C C . GLU B 1 127 ? -5.328 58.188 9.328 1 48.12 127 GLU B C 1
ATOM 2393 O O . GLU B 1 127 ? -5.887 57.188 8.922 1 48.12 127 GLU B O 1
ATOM 2398 N N . ARG B 1 128 ? -4.152 58.375 9.055 1 47.16 128 ARG B N 1
ATOM 2399 C CA . ARG B 1 128 ? -3.387 57.625 8.07 1 47.16 128 ARG B CA 1
ATOM 2400 C C . ARG B 1 128 ? -3.064 56.219 8.586 1 47.16 128 ARG B C 1
ATOM 2402 O O . ARG B 1 128 ? -3.184 55.25 7.848 1 47.16 128 ARG B O 1
ATOM 2409 N N . LEU B 1 129 ? -2.758 56.188 9.773 1 46.69 129 LEU B N 1
ATOM 2410 C CA . LEU B 1 129 ? -2.348 54.906 10.328 1 46.69 129 LEU B CA 1
ATOM 2411 C C . LEU B 1 129 ? -3.523 53.906 10.383 1 46.69 129 LEU B C 1
ATOM 2413 O O . LEU B 1 129 ? -3.355 52.719 10.148 1 46.69 129 LEU B O 1
ATOM 2417 N N . LYS B 1 130 ? -4.777 54.531 10.633 1 45.53 130 LYS B N 1
ATOM 2418 C CA . LYS B 1 130 ? -6.004 53.75 10.562 1 45.53 130 LYS B CA 1
ATOM 2419 C C . LYS B 1 130 ? -6.164 53.094 9.195 1 45.53 130 LYS B C 1
ATOM 2421 O O . LYS B 1 130 ? -6.527 51.906 9.102 1 45.53 130 LYS B O 1
ATOM 2426 N N . LEU B 1 131 ? -5.828 53.875 8.234 1 48 131 LEU B N 1
ATOM 2427 C CA . LEU B 1 131 ? -6.031 53.406 6.875 1 48 131 LEU B CA 1
ATOM 2428 C C . LEU B 1 131 ? -5.066 52.25 6.543 1 48 131 LEU B C 1
ATOM 2430 O O . LEU B 1 131 ? -5.445 51.281 5.891 1 48 131 LEU B O 1
ATOM 2434 N N . GLU B 1 132 ? -3.871 52.5 6.977 1 46.69 132 GLU B N 1
ATOM 2435 C CA . GLU B 1 132 ? -2.883 51.469 6.68 1 46.69 132 GLU B CA 1
ATOM 2436 C C . GLU B 1 132 ? -3.209 50.188 7.41 1 46.69 132 GLU B C 1
ATOM 2438 O O . GLU B 1 132 ? -3.082 49.094 6.84 1 46.69 132 GLU B O 1
ATOM 2443 N N . LEU B 1 133 ? -3.713 50.344 8.539 1 46.28 133 LEU B N 1
ATOM 2444 C CA . LEU B 1 133 ? -4.074 49.156 9.32 1 46.28 133 LEU B CA 1
ATOM 2445 C C . LEU B 1 133 ? -5.297 48.469 8.727 1 46.28 133 LEU B C 1
ATOM 2447 O O . LEU B 1 133 ? -5.363 47.25 8.703 1 46.28 133 LEU B O 1
ATOM 2451 N N . GLU B 1 134 ? -6.219 49.312 8.25 1 46.66 134 GLU B N 1
ATOM 2452 C CA . GLU B 1 134 ? -7.379 48.75 7.574 1 46.66 134 GLU B CA 1
ATOM 2453 C C . GLU B 1 134 ? -6.965 47.969 6.336 1 46.66 134 GLU B C 1
ATOM 2455 O O . GLU B 1 134 ? -7.527 46.906 6.051 1 46.66 134 GLU B O 1
ATOM 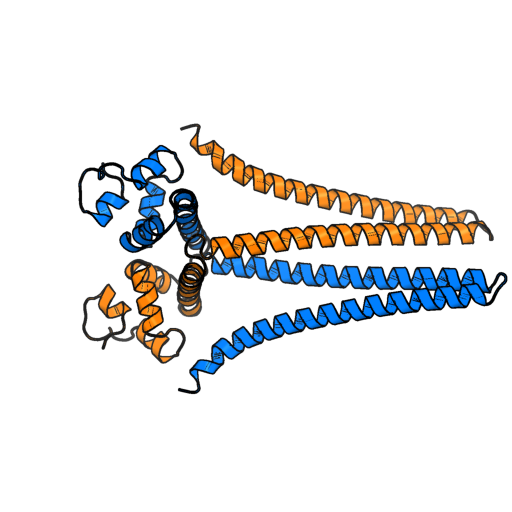2460 N N . ALA B 1 135 ? -5.957 48.5 5.75 1 46.94 135 ALA B N 1
ATOM 2461 C CA . ALA B 1 135 ? -5.488 47.812 4.543 1 46.94 135 ALA B CA 1
ATOM 2462 C C . ALA B 1 135 ? -4.836 46.469 4.883 1 46.94 135 ALA B C 1
ATOM 2464 O O . ALA B 1 135 ? -5.078 45.469 4.211 1 46.94 135 ALA B O 1
ATOM 2465 N N . GLU B 1 136 ? -4.141 46.562 5.879 1 45.47 136 GLU B N 1
ATOM 2466 C CA . GLU B 1 136 ? -3.459 45.344 6.285 1 45.47 136 GLU B CA 1
ATOM 2467 C C . GLU B 1 136 ? -4.453 44.281 6.793 1 45.47 136 GLU B C 1
ATOM 2469 O O . GLU B 1 136 ? -4.312 43.094 6.512 1 45.47 136 GLU B O 1
ATOM 2474 N N . LEU B 1 137 ? -5.457 44.75 7.453 1 44.94 137 LEU B N 1
ATOM 2475 C CA . LEU B 1 137 ? -6.527 43.875 7.914 1 44.94 137 LEU B CA 1
ATOM 2476 C C . LEU B 1 137 ? -7.266 43.25 6.734 1 44.94 137 LEU B C 1
ATOM 2478 O O . LEU B 1 137 ? -7.621 42.094 6.773 1 44.94 137 LEU B O 1
ATOM 2482 N N . ALA B 1 138 ? -7.48 44.094 5.777 1 45.56 138 ALA B N 1
ATOM 2483 C CA . ALA B 1 138 ? -8.148 43.594 4.574 1 45.56 138 ALA B CA 1
ATOM 2484 C C . ALA B 1 138 ? -7.32 42.5 3.902 1 45.56 138 ALA B C 1
ATOM 2486 O O . ALA B 1 138 ? -7.871 41.5 3.447 1 45.56 138 ALA B O 1
ATOM 2487 N N . GLU B 1 139 ? -6.098 42.688 3.898 1 45.38 139 GLU B N 1
ATOM 2488 C CA . GLU B 1 139 ? -5.219 41.688 3.305 1 45.38 139 GLU B CA 1
ATOM 2489 C C . GLU B 1 139 ? -5.25 40.375 4.098 1 45.38 139 GLU B C 1
ATOM 2491 O O . GLU B 1 139 ? -5.262 39.281 3.516 1 45.38 139 GLU B O 1
ATOM 2496 N N . LEU B 1 140 ? -5.305 40.562 5.285 1 44.62 140 LEU B N 1
ATOM 2497 C CA . LEU B 1 140 ? -5.355 39.375 6.141 1 44.62 140 LEU B CA 1
ATOM 2498 C C . LEU B 1 140 ? -6.684 38.656 5.973 1 44.62 140 LEU B C 1
ATOM 2500 O O . LEU B 1 140 ? -6.719 37.406 5.949 1 44.62 140 LEU B O 1
ATOM 2504 N N . GLN B 1 141 ? -7.734 39.375 5.855 1 44.81 141 GLN B N 1
ATOM 2505 C CA . GLN B 1 141 ? -9.031 38.781 5.578 1 44.81 141 GLN B CA 1
ATOM 2506 C C . GLN B 1 141 ? -9.016 38 4.262 1 44.81 141 GLN B C 1
ATOM 2508 O O . GLN B 1 141 ? -9.578 36.906 4.164 1 44.81 141 GLN B O 1
ATOM 2513 N N . LEU B 1 142 ? -8.383 38.562 3.342 1 44.03 142 LEU B N 1
ATOM 2514 C CA . LEU B 1 142 ? -8.258 37.906 2.051 1 44.03 142 LEU B CA 1
ATOM 2515 C C . LEU B 1 142 ? -7.477 36.594 2.182 1 44.03 142 LEU B C 1
ATOM 2517 O O . LEU B 1 142 ? -7.852 35.594 1.597 1 44.03 142 LEU B O 1
ATOM 2521 N N . ALA B 1 143 ? -6.512 36.75 2.902 1 43.38 143 ALA B N 1
ATOM 2522 C CA . ALA B 1 143 ? -5.703 35.562 3.084 1 43.38 143 ALA B CA 1
ATOM 2523 C C . ALA B 1 143 ? -6.496 34.469 3.797 1 43.38 143 ALA B C 1
ATOM 2525 O O . ALA B 1 143 ? -6.395 33.281 3.445 1 43.38 143 ALA B O 1
ATOM 2526 N N . LEU B 1 144 ? -7.301 34.875 4.629 1 43.53 144 LEU B N 1
ATOM 2527 C CA . LEU B 1 144 ? -8.18 33.938 5.332 1 43.53 144 LEU B CA 1
ATOM 2528 C C . LEU B 1 144 ? -9.203 33.312 4.375 1 43.53 144 LEU B C 1
ATOM 2530 O O . LEU B 1 144 ? -9.5 32.125 4.453 1 43.53 144 LEU B O 1
ATOM 2534 N N . LYS B 1 145 ? -9.742 34.188 3.543 1 42.19 145 LYS B N 1
ATOM 2535 C CA . LYS B 1 145 ? -10.688 33.688 2.541 1 42.19 145 LYS B CA 1
ATOM 2536 C C . LYS B 1 145 ? -10.023 32.688 1.596 1 42.19 145 LYS B C 1
ATOM 2538 O O . LYS B 1 145 ? -10.625 31.703 1.22 1 42.19 145 LYS B O 1
ATOM 2543 N N . ILE B 1 146 ? -8.852 33 1.304 1 41.34 146 ILE B N 1
ATOM 2544 C CA . ILE B 1 146 ? -8.102 32.094 0.429 1 41.34 146 ILE B CA 1
ATOM 2545 C C . ILE B 1 146 ? -7.902 30.75 1.116 1 41.34 146 ILE B C 1
ATOM 2547 O O . ILE B 1 146 ? -8.086 29.703 0.498 1 41.34 146 ILE B O 1
ATOM 2551 N N . ASN B 1 147 ? -7.68 30.875 2.291 1 42.44 147 ASN B N 1
ATOM 2552 C CA . ASN B 1 147 ? -7.496 29.641 3.043 1 42.44 147 ASN B CA 1
ATOM 2553 C C . ASN B 1 147 ? -8.805 28.859 3.162 1 42.44 147 ASN B C 1
ATOM 2555 O O . ASN B 1 147 ? -8.805 27.625 3.09 1 42.44 147 ASN B O 1
ATOM 2559 N N . GLU B 1 148 ? -9.805 29.516 3.311 1 45.69 148 GLU B N 1
ATOM 2560 C CA . GLU B 1 148 ? -11.125 28.891 3.283 1 45.69 148 GLU B CA 1
ATOM 2561 C C . GLU B 1 148 ? -11.383 28.203 1.95 1 45.69 148 GLU B C 1
ATOM 2563 O O . GLU B 1 148 ? -11.922 27.094 1.915 1 45.69 148 GLU B O 1
ATOM 2568 N N . LYS B 1 149 ? -11.055 28.953 0.986 1 39.59 149 LYS B N 1
ATOM 2569 C CA . LYS B 1 149 ? -11.266 28.406 -0.347 1 39.59 149 LYS B CA 1
ATOM 2570 C C . LYS B 1 149 ? -10.383 27.172 -0.578 1 39.59 149 LYS B C 1
ATOM 2572 O O . LYS B 1 149 ? -10.82 26.203 -1.189 1 39.59 149 LYS B O 1
ATOM 2577 N N . LYS B 1 150 ? -9.297 27.344 -0.135 1 39.25 150 LYS B N 1
ATOM 2578 C CA . LYS B 1 150 ? -8.414 26.188 -0.262 1 39.25 150 LYS B CA 1
ATOM 2579 C C . LYS B 1 150 ? -8.977 24.984 0.487 1 39.25 150 LYS B C 1
ATOM 2581 O O . LYS B 1 150 ? -8.906 23.844 -0.003 1 39.25 150 LYS B O 1
ATOM 2586 N N . ALA B 1 151 ? -9.547 25.156 1.555 1 42.06 151 ALA B N 1
ATOM 2587 C CA . ALA B 1 151 ? -10.258 24.109 2.291 1 42.06 151 ALA B CA 1
ATOM 2588 C C . ALA B 1 151 ? -11.414 23.547 1.473 1 42.06 151 ALA B C 1
ATOM 2590 O O . ALA B 1 151 ? -11.664 22.344 1.482 1 42.06 151 ALA B O 1
ATOM 2591 N N . GLU B 1 152 ? -12.07 24.422 0.838 1 43.81 152 GLU B N 1
ATOM 2592 C CA . GLU B 1 152 ? -13.148 23.984 -0.042 1 43.81 152 GLU B CA 1
ATOM 2593 C C . GLU B 1 152 ? -12.617 23.141 -1.193 1 43.81 152 GLU B C 1
ATOM 2595 O O . GLU B 1 152 ? -13.234 22.141 -1.569 1 43.81 152 GLU B O 1
ATOM 2600 N N . VAL B 1 153 ? -11.594 23.609 -1.724 1 36.03 153 VAL B N 1
ATOM 2601 C CA . VAL B 1 153 ? -11 22.844 -2.818 1 36.03 153 VAL B CA 1
ATOM 2602 C C . VAL B 1 153 ? -10.562 21.469 -2.318 1 36.03 153 VAL B C 1
ATOM 2604 O O . VAL B 1 153 ? -10.789 20.453 -2.988 1 36.03 153 VAL B O 1
ATOM 2607 N N . LEU B 1 154 ? -10.117 21.469 -1.233 1 39.78 154 LEU B N 1
ATOM 2608 C CA . LEU B 1 154 ? -9.703 20.188 -0.668 1 39.78 154 LEU B CA 1
ATOM 2609 C C . LEU B 1 154 ? -10.906 19.297 -0.396 1 39.78 154 LEU B C 1
ATOM 2611 O O . LEU B 1 154 ? -10.852 18.094 -0.61 1 39.78 154 LEU B O 1
ATOM 2615 N N . LYS B 1 155 ? -11.945 19.906 -0.067 1 41.38 155 LYS B N 1
ATOM 2616 C CA . LYS B 1 155 ? -13.203 19.172 -0.007 1 41.38 155 LYS B CA 1
ATOM 2617 C C . LYS B 1 155 ? -13.602 18.656 -1.384 1 41.38 155 LYS B C 1
ATOM 2619 O O . LYS B 1 155 ? -14.047 17.516 -1.514 1 41.38 155 LYS B O 1
ATOM 2624 N N . VAL B 1 156 ? -13.492 19.516 -2.289 1 37.56 156 VAL B N 1
ATOM 2625 C CA . VAL B 1 156 ? -13.883 19.109 -3.635 1 37.56 156 VAL B CA 1
ATOM 2626 C C . VAL B 1 156 ? -12.945 18.016 -4.125 1 37.56 156 VAL B C 1
ATOM 2628 O O . VAL B 1 156 ? -13.383 17.047 -4.754 1 37.56 156 VAL B O 1
ATOM 2631 N N . GLU B 1 157 ? -11.789 18.219 -3.891 1 38.03 157 GLU B N 1
ATOM 2632 C CA . GLU B 1 157 ? -10.906 17.141 -4.297 1 38.03 157 GLU B CA 1
ATOM 2633 C C . GLU B 1 157 ? -11.234 15.844 -3.549 1 38.03 157 GLU B C 1
ATOM 2635 O O . GLU B 1 157 ? -11.211 14.758 -4.133 1 38.03 157 GLU B O 1
ATOM 2640 N N . ASP B 1 158 ? -11.672 16.016 -2.414 1 41.53 158 ASP B N 1
ATOM 2641 C CA . ASP B 1 158 ? -12.25 14.875 -1.704 1 41.53 158 ASP B CA 1
ATOM 2642 C C . ASP B 1 158 ? -13.508 14.375 -2.408 1 41.53 158 ASP B C 1
ATOM 2644 O O . ASP B 1 158 ? -13.719 13.164 -2.527 1 41.53 158 ASP B O 1
ATOM 2648 N N . GLU B 1 159 ? -14.281 15.375 -2.791 1 42.16 159 GLU B N 1
ATOM 2649 C CA . GLU B 1 159 ? -15.484 14.977 -3.512 1 42.16 159 GLU B CA 1
ATOM 2650 C C . GLU B 1 159 ? -15.141 14.344 -4.859 1 42.16 159 GLU B C 1
ATOM 2652 O O . GLU B 1 159 ? -15.773 13.375 -5.273 1 42.16 159 GLU B O 1
ATOM 2657 N N . ILE B 1 160 ? -14.25 14.961 -5.445 1 35.56 160 ILE B N 1
ATOM 2658 C CA . ILE B 1 160 ? -13.82 14.367 -6.707 1 35.56 160 ILE B CA 1
ATOM 2659 C C . ILE B 1 160 ? -13.273 12.969 -6.461 1 35.56 160 ILE B C 1
ATOM 2661 O O . ILE B 1 160 ? -13.602 12.031 -7.191 1 35.56 160 ILE B O 1
ATOM 2665 N N . ASP B 1 161 ? -12.617 12.969 -5.391 1 38.72 161 ASP B N 1
ATOM 2666 C CA . ASP B 1 161 ? -12.102 11.633 -5.098 1 38.72 161 ASP B CA 1
ATOM 2667 C C . ASP B 1 161 ? -13.227 10.695 -4.664 1 38.72 161 ASP B C 1
ATOM 2669 O O . ASP B 1 161 ? -13.258 9.523 -5.059 1 38.72 161 ASP B O 1
ATOM 2673 N N . GLU B 1 162 ? -14.18 11.25 -4.082 1 42.28 162 GLU B N 1
ATOM 2674 C CA . GLU B 1 162 ? -15.391 10.461 -3.838 1 42.28 162 GLU B CA 1
ATOM 2675 C C . GLU B 1 162 ? -16.109 10.133 -5.145 1 42.28 162 GLU B C 1
ATOM 2677 O O . GLU B 1 162 ? -16.594 9.016 -5.324 1 42.28 162 GLU B O 1
ATOM 2682 N N . HIS B 1 163 ? -16.281 11.156 -5.988 1 35.09 163 HIS B N 1
ATOM 2683 C CA . HIS B 1 163 ? -16.953 10.914 -7.262 1 35.09 163 HIS B CA 1
ATOM 2684 C C . HIS B 1 163 ? -16.156 9.945 -8.125 1 35.09 163 HIS B C 1
ATOM 2686 O O . HIS B 1 163 ? -16.734 9.078 -8.781 1 35.09 163 HIS B O 1
ATOM 2692 N N . LYS B 1 164 ? -14.945 10.156 -8.211 1 37.72 164 LYS B N 1
ATOM 2693 C CA . LYS B 1 164 ? -14.125 9.195 -8.938 1 37.72 164 LYS B CA 1
ATOM 2694 C C . LYS B 1 164 ? -14.281 7.789 -8.367 1 37.72 164 LYS B C 1
ATOM 2696 O O . LYS B 1 164 ? -14.367 6.812 -9.117 1 37.72 164 LYS B O 1
ATOM 2701 N N . LEU B 1 165 ? -14.547 7.816 -7.043 1 36.97 165 LEU B N 1
ATOM 2702 C CA . LEU B 1 165 ? -14.93 6.547 -6.441 1 36.97 165 LEU B CA 1
ATOM 2703 C C . LEU B 1 165 ? -16.344 6.148 -6.855 1 36.97 165 LEU B C 1
ATOM 2705 O O . LEU B 1 165 ? -16.609 4.977 -7.129 1 36.97 165 LEU B O 1
ATOM 2709 N N . ARG B 1 166 ? -17.156 7.184 -6.906 1 37.91 166 ARG B N 1
ATOM 2710 C CA . ARG B 1 166 ? -18.531 6.867 -7.301 1 37.91 166 ARG B CA 1
ATOM 2711 C C . ARG B 1 166 ? -18.625 6.59 -8.797 1 37.91 166 ARG B C 1
ATOM 2713 O O . ARG B 1 166 ? -19.375 5.711 -9.234 1 37.91 166 ARG B O 1
ATOM 2720 N N . CYS B 1 167 ? -18.016 7.527 -9.586 1 33.72 167 CYS B N 1
ATOM 2721 C CA . CYS B 1 167 ? -18.109 7.293 -11.023 1 33.72 167 CYS B CA 1
ATOM 2722 C C . CYS B 1 167 ? -17.328 6.035 -11.414 1 33.72 167 CYS B C 1
ATOM 2724 O O . CYS B 1 167 ? -17.688 5.367 -12.383 1 33.72 167 CYS B O 1
ATOM 2726 N N . SER B 1 168 ? -16.234 5.73 -10.82 1 33.34 168 SER B N 1
ATOM 2727 C CA . SER B 1 168 ? -15.695 4.43 -11.203 1 33.34 168 SER B CA 1
ATOM 2728 C C . SER B 1 168 ? -16.625 3.299 -10.781 1 33.34 168 SER B C 1
ATOM 2730 O O . SER B 1 168 ? -16.531 2.186 -11.305 1 33.34 168 SER B O 1
ATOM 2732 N N . GLY B 1 169 ? -17.625 3.584 -9.984 1 32.81 169 GLY B N 1
ATOM 2733 C CA . GLY B 1 169 ? -18.766 2.688 -9.875 1 32.81 169 GLY B CA 1
ATOM 2734 C C . GLY B 1 169 ? -19.703 2.754 -11.062 1 32.81 169 GLY B C 1
ATOM 2735 O O . GLY B 1 169 ? -20.328 1.756 -11.422 1 32.81 169 GLY B O 1
ATOM 2736 N N . ARG B 1 170 ? -20.234 3.904 -11.602 1 33.69 170 ARG B N 1
ATOM 2737 C CA . ARG B 1 170 ? -21.297 3.939 -12.594 1 33.69 170 ARG B CA 1
ATOM 2738 C C . ARG B 1 170 ? -20.797 3.494 -13.961 1 33.69 170 ARG B C 1
ATOM 2740 O O . ARG B 1 170 ? -21.594 3.129 -14.828 1 33.69 170 ARG B O 1
ATOM 2747 N N . ARG B 1 171 ? -19.609 3.711 -14.484 1 32.5 171 ARG B N 1
ATOM 2748 C CA . ARG B 1 171 ? -19.438 3.295 -15.875 1 32.5 171 ARG B CA 1
ATOM 2749 C C . ARG B 1 171 ? -19.609 1.787 -16.016 1 32.5 171 ARG B C 1
ATOM 2751 O O . ARG B 1 171 ? -19.531 1.252 -17.125 1 32.5 171 ARG B O 1
ATOM 2758 N N . TYR B 1 172 ? -19.844 0.913 -15.023 1 28.03 172 TYR B N 1
ATOM 2759 C CA . TYR B 1 172 ? -20.297 -0.404 -15.461 1 28.03 172 TYR B CA 1
ATOM 2760 C C . TYR B 1 172 ? -21.781 -0.406 -15.734 1 28.03 172 TYR B C 1
ATOM 2762 O O . TYR B 1 172 ? -22.375 -1.451 -16.047 1 28.03 172 TYR B O 1
ATOM 2770 N N . GLN B 1 173 ? -22.531 0.631 -15.531 1 26.97 173 GLN B N 1
ATOM 2771 C CA . GLN B 1 173 ? -23.922 0.418 -15.961 1 26.97 173 GLN B CA 1
ATOM 2772 C C . GLN B 1 173 ? -24.047 0.518 -17.484 1 26.97 173 GLN B C 1
ATOM 2774 O O . GLN B 1 173 ? -24.984 -0.009 -18.062 1 26.97 173 GLN B O 1
ATOM 2779 N N . GLN B 1 174 ? -23.547 1.481 -18.203 1 26.22 174 GLN B N 1
ATOM 2780 C CA . GLN B 1 174 ? -24.109 1.67 -19.531 1 26.22 174 GLN B CA 1
ATOM 2781 C C . GLN B 1 174 ? -23.531 0.662 -20.516 1 26.22 174 GLN B C 1
ATOM 2783 O O . GLN B 1 174 ? -23.922 0.642 -21.688 1 26.22 174 GLN B O 1
ATOM 2788 N N . ARG B 1 175 ? -22.641 -0.369 -20.391 1 23.8 175 ARG B N 1
ATOM 2789 C CA . ARG B 1 175 ? -22.781 -1.349 -21.469 1 23.8 175 ARG B CA 1
ATOM 2790 C C . ARG B 1 175 ? -23.75 -2.453 -21.078 1 23.8 175 ARG B C 1
ATOM 2792 O O . ARG B 1 175 ? -23.781 -2.887 -19.922 1 23.8 175 ARG B O 1
#

Radius of gyration: 29.68 Å; Cα contacts (8 Å, |Δi|>4): 327; chains: 2; bounding box: 49×90×61 Å

Foldseek 3Di:
DDQPLCCLVPVDDHHDVPHPVVVCCVVVLDHSVLVVLLVVPDPSVVLVVVLVPDDVVCSSVSSVVSSQQSVQCVVPVVQGVVVVVVVVVVVVVVVVVVVLVVLLVVLVVVLVVLVVVLVVVVVPDDPVSVVVSVVVSVVSVVVNVVSVVVVVVVVVVVVVVVVVVVVVVPVVPPD/DDQPLCCLPPVDPHHDVPHPVVVCCVVVLDHSVLVVLLVVPDPSVVLVVVLVPDDVVCSSVSSVVSSQQSVQCVVPVPQGVVVVVVVVVVVVVVVVVVVLVVLLVVLVVVLVVLVVVLVVVVVPDDPVSVVVSVVVSVVSVVVNVVSVVVVVVVVVVVVVVVVVVVVVVPVVPPD

Solvent-accessible surface area (backbone atoms only — not comparable to full-atom values): 18438 Å² total; per-residue (Å²): 123,33,42,61,64,40,32,73,71,66,71,43,75,58,56,58,92,84,40,64,65,52,51,35,37,74,72,62,78,39,49,72,66,57,54,44,52,47,53,62,42,29,31,58,66,42,57,48,50,51,42,67,73,35,57,80,90,45,29,66,50,29,56,49,30,53,50,49,45,54,50,28,28,72,75,32,68,51,36,23,51,54,44,55,43,52,53,50,52,50,51,37,52,52,42,52,51,50,39,52,51,46,51,49,52,44,39,52,52,53,39,52,52,39,50,51,54,27,51,58,44,49,75,47,84,61,76,63,56,43,51,54,30,49,50,52,38,51,51,41,51,48,51,41,49,48,50,49,48,50,52,47,48,52,46,43,51,46,42,47,51,46,38,53,55,47,47,70,55,49,72,68,61,82,114,124,35,42,62,64,41,32,72,70,65,70,43,74,57,55,58,90,82,39,62,65,54,51,35,38,76,73,62,79,41,48,72,67,57,52,44,53,46,53,60,41,28,30,58,64,41,54,48,50,50,42,67,73,35,58,79,92,46,29,67,52,30,56,47,30,53,50,47,42,54,50,28,29,72,76,32,68,51,35,22,52,53,45,54,43,52,53,50,51,51,51,38,52,52,42,51,52,50,40,51,51,48,51,50,52,44,42,51,51,52,39,52,53,40,51,51,53,27,51,56,45,45,73,54,80,62,75,61,55,42,50,53,30,49,49,52,39,50,51,43,51,48,52,43,51,49,50,51,47,49,51,47,48,52,47,42,51,46,42,46,51,45,38,54,54,47,47,70,56,49,70,68,60,79,112

InterPro domains:
  IPR004883 Lateral organ boundaries, LOB [PF03195] (2-102)
  IPR004883 Lateral organ boundaries, LOB [PS50891] (1-106)

Secondary structure (DSSP, 8-state):
---HHHHHHH--SSPPTT-HHHHHHHHTSS-HHHHHHHHHHB-HHHHHHHHHHS-GGGHHHHHHHHHHHHHHHHH-TTTHHHHHHHHHHHHHHHHHHHHHHHHHHHHHHHHHHHHHHHHHHHHSS-HHHHHHHHHHHHHHHHHHHHHHHHHHHHHHHHHHHHHHHHHHHHTTT--/---HHHHHHH--SSPPTT-HHHHHHHHTSS-HHHHHHHHHHB-HHHHHHHHHHS-GGGHHHHHHHHHHHHHHHHH-TTTHHHHHHHHHHHHHHHHHHHHHHHHHHHHHHHHHHHHHHHHHHHHSS-THHHHHHHHHHHHHHHHHHHHHHHHHHHHHHHHHHHHHHHHHHHTTT--